Protein AF-A0A919BT97-F1 (afdb_monomer_lite)

Secondary structure (DSSP, 8-state):
-------------PPPEEE---S-SSTT---EEEEEETT-S-HHHHHHHHHHTTPEE-SSTTEEEPPTTT-EEEEEEETTEEEEEEEEEHHHHHHHTTT--SSHHHHHHHSPBPSS-TTEEEEEEEEEE-S-----STTSS---PEEEEEESSS---HHHHHHHHHTTSEEEEEEPEEPPPS----

Radius of gyration: 17.63 Å; chains: 1; bounding box: 45×67×42 Å

Organism: Streptomyces filamentosus (NCBI:txid67294)

pLDDT: mean 75.61, std 18.56, range [30.86, 95.12]

Sequence (186 aa):
METVEPVETHGENPVRMWILPFPPVEPDSEGAVLAVDHLSADPDKRMVGVLLGRGHEAGGEGVFLLLPTDLTARYRRTGDRLSVTLLAPRSVVAADLAGRTDGLRDHLDALPADALDPDRVALLHREAVTGFVPATSPGGDERQPVLLVDHAGGTPGPGDLTALFEAGGASVAVVAAEFPDDGVPG

Structure (mmCIF, N/CA/C/O backbone):
data_AF-A0A919BT97-F1
#
_entry.id   AF-A0A919BT97-F1
#
loop_
_atom_site.group_PDB
_atom_site.id
_atom_site.type_symbol
_atom_site.label_atom_id
_atom_site.label_alt_id
_atom_site.label_comp_id
_atom_site.label_asym_id
_atom_site.label_entity_id
_atom_site.label_seq_id
_atom_site.pdbx_PDB_ins_code
_atom_site.Cartn_x
_atom_site.Cartn_y
_atom_site.Cartn_z
_atom_site.occupancy
_atom_site.B_iso_or_equiv
_atom_site.auth_seq_id
_atom_site.auth_comp_id
_atom_site.auth_asym_id
_atom_site.auth_atom_id
_atom_site.pdbx_PDB_model_num
ATOM 1 N N . MET A 1 1 ? 1.815 -52.640 5.145 1.00 40.59 1 MET A N 1
ATOM 2 C CA . MET A 1 1 ? 0.680 -51.699 5.118 1.00 40.59 1 MET A CA 1
ATOM 3 C C . MET A 1 1 ? 1.260 -50.356 5.490 1.00 40.59 1 MET A C 1
ATOM 5 O O . MET A 1 1 ? 1.553 -50.139 6.654 1.00 40.59 1 MET A O 1
ATOM 9 N N . GLU A 1 2 ? 1.585 -49.566 4.475 1.00 39.09 2 GLU A N 1
ATOM 10 C CA . GLU A 1 2 ? 2.133 -48.220 4.622 1.00 39.09 2 GLU A CA 1
ATOM 11 C C . GLU A 1 2 ? 0.939 -47.270 4.696 1.00 39.09 2 GLU A C 1
ATOM 13 O O . GLU A 1 2 ? 0.130 -47.209 3.769 1.00 39.09 2 GLU A O 1
ATOM 18 N N . THR A 1 3 ? 0.751 -46.641 5.852 1.00 38.75 3 THR A N 1
ATOM 19 C CA . THR A 1 3 ? -0.298 -45.645 6.055 1.00 38.75 3 THR A CA 1
ATOM 20 C C . THR A 1 3 ? 0.216 -44.345 5.456 1.00 38.75 3 THR A C 1
ATOM 22 O O . THR A 1 3 ? 1.113 -43.719 6.010 1.00 38.75 3 THR A O 1
ATOM 25 N N . VAL A 1 4 ? -0.306 -43.989 4.286 1.00 39.56 4 VAL A N 1
ATOM 26 C CA . VAL A 1 4 ? -0.021 -42.716 3.621 1.00 39.56 4 VAL A CA 1
ATOM 27 C C . VAL A 1 4 ? -0.701 -41.614 4.433 1.00 39.56 4 VAL A C 1
ATOM 29 O O . VAL A 1 4 ? -1.929 -41.572 4.511 1.00 39.56 4 VAL A O 1
ATOM 32 N N . GLU A 1 5 ? 0.093 -40.766 5.084 1.00 39.16 5 GLU A N 1
ATOM 33 C CA . GLU A 1 5 ? -0.401 -39.564 5.757 1.00 39.16 5 GLU A CA 1
ATOM 34 C C . GLU A 1 5 ? -0.892 -38.545 4.713 1.00 39.16 5 GLU A C 1
ATOM 36 O O . GLU A 1 5 ? -0.322 -38.459 3.619 1.00 39.16 5 GLU A O 1
ATOM 41 N N . PRO A 1 6 ? -1.973 -37.796 4.989 1.00 36.56 6 PRO A N 1
ATOM 42 C CA . PRO A 1 6 ? -2.526 -36.862 4.023 1.00 36.56 6 PRO A CA 1
ATOM 43 C C . PRO A 1 6 ? -1.567 -35.686 3.814 1.00 36.56 6 PRO A C 1
ATOM 45 O O . PRO A 1 6 ? -1.125 -35.045 4.764 1.00 36.56 6 PRO A O 1
ATOM 48 N N . VAL A 1 7 ? -1.280 -35.383 2.545 1.00 39.44 7 VAL A N 1
ATOM 49 C CA . VAL A 1 7 ? -0.683 -34.109 2.136 1.00 39.44 7 VAL A CA 1
ATOM 50 C C . VAL A 1 7 ? -1.666 -33.007 2.526 1.00 39.44 7 VAL A C 1
ATOM 52 O O . VAL A 1 7 ? -2.739 -32.868 1.938 1.00 39.44 7 VAL A O 1
ATOM 55 N N . GLU A 1 8 ? -1.312 -32.241 3.553 1.00 34.44 8 GLU A N 1
ATOM 56 C CA . GLU A 1 8 ? -1.963 -30.972 3.832 1.00 34.44 8 GLU A CA 1
ATOM 57 C C . GLU A 1 8 ? -1.585 -30.017 2.699 1.00 34.44 8 GLU A C 1
ATOM 59 O O . GLU A 1 8 ? -0.476 -29.477 2.624 1.00 34.44 8 GLU A O 1
ATOM 64 N N . THR A 1 9 ? -2.505 -29.869 1.749 1.00 38.84 9 THR A N 1
ATOM 65 C CA . THR A 1 9 ? -2.460 -28.813 0.745 1.00 38.84 9 THR A CA 1
ATOM 66 C C . THR A 1 9 ? -2.395 -27.482 1.479 1.00 38.84 9 THR A C 1
ATOM 68 O O . THR A 1 9 ? -3.389 -27.038 2.054 1.00 38.84 9 THR A O 1
ATOM 71 N N . HIS A 1 10 ? -1.210 -26.872 1.479 1.00 35.81 10 HIS A N 1
ATOM 72 C CA . HIS A 1 10 ? -1.003 -25.499 1.911 1.00 35.81 10 HIS A CA 1
ATOM 73 C C . HIS A 1 10 ? -1.907 -24.612 1.056 1.00 35.81 10 HIS A C 1
ATOM 75 O O . HIS A 1 10 ? -1.627 -24.380 -0.120 1.00 35.81 10 HIS A O 1
ATOM 81 N N . GLY A 1 11 ? -3.016 -24.162 1.645 1.00 32.53 11 GLY A N 1
ATOM 82 C CA . GLY A 1 11 ? -3.787 -23.060 1.097 1.00 32.53 11 GLY A CA 1
ATOM 83 C C . GLY A 1 11 ? -2.857 -21.868 0.902 1.00 32.53 11 GLY A C 1
ATOM 84 O O . GLY A 1 11 ? -1.973 -21.630 1.728 1.00 32.53 11 GLY A O 1
ATOM 85 N N . GLU A 1 12 ? -3.027 -21.173 -0.219 1.00 31.22 12 GLU A N 1
ATOM 86 C CA . GLU A 1 12 ? -2.341 -19.924 -0.531 1.00 31.22 12 GLU A CA 1
ATOM 87 C C . GLU A 1 12 ? -2.211 -19.056 0.723 1.00 31.22 12 GLU A C 1
ATOM 89 O O . GLU A 1 12 ? -3.195 -18.697 1.370 1.00 31.22 12 GLU A O 1
ATOM 94 N N . ASN A 1 13 ? -0.967 -18.783 1.104 1.00 35.84 13 ASN A N 1
ATOM 95 C CA . ASN A 1 13 ? -0.646 -17.999 2.284 1.00 35.84 13 ASN A CA 1
ATOM 96 C C . ASN A 1 13 ? -1.133 -16.563 2.017 1.00 35.84 13 ASN A C 1
ATOM 98 O O . ASN A 1 13 ? -0.594 -15.927 1.102 1.00 35.84 13 ASN A O 1
ATOM 102 N N . PRO A 1 14 ? -2.135 -16.034 2.749 1.00 41.44 14 PRO A N 1
ATOM 103 C CA . PRO A 1 14 ? -2.522 -14.643 2.595 1.00 41.44 14 PRO A CA 1
ATOM 104 C C . PRO A 1 14 ? -1.286 -13.811 2.919 1.00 41.44 14 PRO A C 1
ATOM 106 O O . PRO A 1 14 ? -0.643 -13.980 3.956 1.00 41.44 14 PRO A O 1
ATOM 109 N N . VAL A 1 15 ? -0.892 -12.982 1.961 1.00 49.41 15 VAL A N 1
ATOM 110 C CA . VAL A 1 15 ? 0.317 -12.168 2.035 1.00 49.41 15 VAL A CA 1
ATOM 111 C C . VAL A 1 15 ? 0.372 -11.449 3.385 1.00 49.41 15 VAL A C 1
ATOM 113 O O . VAL A 1 15 ? -0.608 -10.852 3.830 1.00 49.41 15 VAL A O 1
ATOM 116 N N . ARG A 1 16 ? 1.512 -11.584 4.068 1.00 51.06 16 ARG A N 1
ATOM 117 C CA . ARG A 1 16 ? 1.646 -11.227 5.479 1.00 51.06 16 ARG A CA 1
ATOM 118 C C . ARG A 1 16 ? 1.678 -9.712 5.662 1.00 51.06 16 ARG A C 1
ATOM 120 O O . ARG A 1 16 ? 2.514 -9.017 5.094 1.00 51.06 16 ARG A O 1
ATOM 127 N N . MET A 1 17 ? 0.756 -9.238 6.488 1.00 41.81 17 MET A N 1
ATOM 128 C CA . MET A 1 17 ? 0.742 -7.912 7.085 1.00 41.81 17 MET A CA 1
ATOM 129 C C . MET A 1 17 ? 1.192 -8.063 8.538 1.00 41.81 17 MET A C 1
ATOM 131 O O . MET A 1 17 ? 0.626 -8.873 9.275 1.00 41.81 17 MET A O 1
ATOM 135 N N . TRP A 1 18 ? 2.197 -7.300 8.952 1.00 46.94 18 TRP A N 1
ATOM 136 C CA . TRP A 1 18 ? 2.628 -7.214 10.348 1.00 46.94 18 TRP A CA 1
ATOM 137 C C . TRP A 1 18 ? 2.330 -5.820 10.886 1.00 46.94 18 TRP A C 1
ATOM 139 O O . TRP A 1 18 ? 2.145 -4.880 10.129 1.00 46.94 18 TRP A O 1
ATOM 149 N N . ILE A 1 19 ? 2.242 -5.672 12.200 1.00 43.25 19 ILE A N 1
ATOM 150 C CA . ILE A 1 19 ? 2.072 -4.369 12.847 1.00 43.25 19 ILE A CA 1
ATOM 151 C C . ILE A 1 19 ? 3.236 -4.267 13.813 1.00 43.25 19 ILE A C 1
ATOM 153 O O . ILE A 1 19 ? 3.304 -5.035 14.772 1.00 43.25 19 ILE A O 1
ATOM 157 N N . LEU A 1 20 ? 4.212 -3.433 13.464 1.00 42.78 20 LEU A N 1
ATOM 158 C CA . LEU A 1 20 ? 5.487 -3.297 14.161 1.00 42.78 20 LEU A CA 1
ATOM 159 C C . LEU A 1 20 ? 5.924 -1.829 14.118 1.00 42.78 20 LEU A C 1
ATOM 161 O O . LEU A 1 20 ? 5.677 -1.163 13.112 1.00 42.78 20 LEU A O 1
ATOM 165 N N . PRO A 1 21 ? 6.643 -1.345 15.140 1.00 40.91 21 PRO A N 1
ATOM 166 C CA . PRO A 1 21 ? 7.341 -0.069 15.074 1.00 40.91 21 PRO A CA 1
ATOM 167 C C . PRO A 1 21 ? 8.646 -0.252 14.278 1.00 40.91 21 PRO A C 1
ATOM 169 O O . PRO A 1 21 ? 9.691 -0.482 14.882 1.00 40.91 21 PRO A O 1
ATOM 172 N N . PHE A 1 22 ? 8.625 -0.256 12.933 1.00 40.00 22 PHE A N 1
ATOM 173 C CA . PHE A 1 22 ? 9.897 -0.340 12.190 1.00 40.00 22 PHE A CA 1
ATOM 174 C C . PHE A 1 22 ? 9.894 0.072 10.702 1.00 40.00 22 PHE A C 1
ATOM 176 O O . PHE A 1 22 ? 9.158 -0.547 9.929 1.00 40.00 22 PHE A O 1
ATOM 183 N N . PRO A 1 23 ? 10.821 0.951 10.251 1.00 45.62 23 PRO A N 1
ATOM 184 C CA . PRO A 1 23 ? 11.580 1.949 11.005 1.00 45.62 23 PRO A CA 1
ATOM 185 C C . PRO A 1 23 ? 10.782 3.258 11.047 1.00 45.62 23 PRO A C 1
ATOM 187 O O . PRO A 1 23 ? 10.215 3.664 10.027 1.00 45.62 23 PRO A O 1
ATOM 190 N N . PRO A 1 24 ? 10.710 3.944 12.189 1.00 47.81 24 PRO A N 1
ATOM 191 C CA . PRO A 1 24 ? 9.906 5.136 12.248 1.00 47.81 24 PRO A CA 1
ATOM 192 C C . PRO A 1 24 ? 10.774 6.386 12.117 1.00 47.81 24 PRO A C 1
ATOM 194 O O . PRO A 1 24 ? 11.926 6.438 12.547 1.00 47.81 24 PRO A O 1
ATOM 197 N N . VAL A 1 25 ? 10.172 7.426 11.553 1.00 44.22 25 VAL A N 1
ATOM 198 C CA . VAL A 1 25 ? 10.676 8.792 11.689 1.00 44.22 25 VAL A CA 1
ATOM 199 C C . VAL A 1 25 ? 10.639 9.215 13.173 1.00 44.22 25 VAL A C 1
ATOM 201 O O . VAL A 1 25 ? 11.430 10.073 13.552 1.00 44.22 25 VAL A O 1
ATOM 204 N N . GLU A 1 26 ? 9.848 8.540 14.031 1.00 48.06 26 GLU A N 1
ATOM 205 C CA . GLU A 1 26 ? 9.865 8.671 15.500 1.00 48.06 26 GLU A CA 1
ATOM 206 C C . GLU A 1 26 ? 9.570 7.331 16.230 1.00 48.06 26 GLU A C 1
ATOM 208 O O . GLU A 1 26 ? 8.570 6.685 15.939 1.00 48.06 26 GLU A O 1
ATOM 213 N N . PRO A 1 27 ? 10.396 6.881 17.194 1.00 40.97 27 PRO A N 1
ATOM 214 C CA . PRO A 1 27 ? 10.334 5.548 17.831 1.00 40.97 27 PRO A CA 1
ATOM 215 C C . PRO A 1 27 ? 8.992 5.143 18.473 1.00 40.97 27 PRO A C 1
ATOM 217 O O . PRO A 1 27 ? 8.818 3.962 18.773 1.00 40.97 27 PRO A O 1
ATOM 220 N N . ASP A 1 28 ? 8.062 6.082 18.652 1.00 48.31 28 ASP A N 1
ATOM 221 C CA . ASP A 1 28 ? 6.747 5.879 19.266 1.00 48.31 28 ASP A CA 1
ATOM 222 C C . ASP A 1 28 ? 5.573 5.853 18.260 1.00 48.31 28 ASP A C 1
ATOM 224 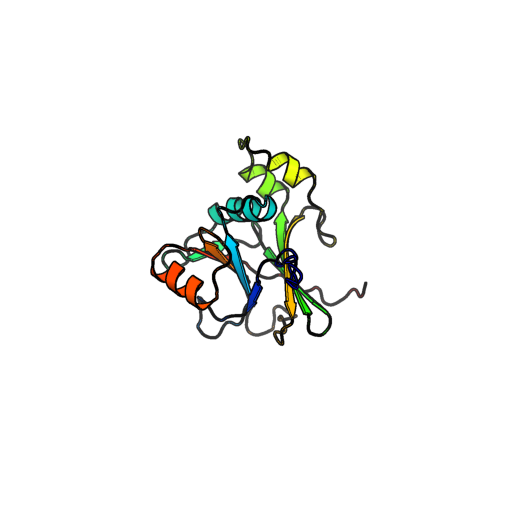O O . ASP A 1 28 ? 4.449 5.538 18.652 1.00 48.31 28 ASP A O 1
ATOM 228 N N . SER A 1 29 ? 5.795 6.105 16.961 1.00 56.44 29 SER A N 1
ATOM 229 C CA . SER A 1 29 ? 4.701 6.089 15.979 1.00 56.44 29 SER A CA 1
ATOM 230 C C . SER A 1 29 ? 4.233 4.653 15.685 1.00 56.44 29 SER A C 1
ATOM 232 O O . SER A 1 29 ? 4.912 3.873 15.010 1.00 56.44 29 SER A O 1
ATOM 234 N N . GLU A 1 30 ? 3.040 4.291 16.160 1.00 66.50 30 GLU A N 1
ATOM 235 C CA . GLU A 1 30 ? 2.401 3.008 15.846 1.00 66.50 30 GLU A CA 1
ATOM 236 C C . GLU A 1 30 ? 1.896 2.970 14.388 1.00 66.50 30 GLU A C 1
ATOM 238 O O . GLU A 1 30 ? 1.303 3.928 13.892 1.00 66.50 30 GLU A O 1
ATOM 243 N N . GLY A 1 31 ? 2.075 1.845 13.687 1.00 73.50 31 GLY A N 1
ATOM 244 C CA . GLY A 1 31 ? 1.634 1.697 12.297 1.00 73.50 31 GLY A CA 1
ATOM 245 C C . GLY A 1 31 ? 1.670 0.257 11.788 1.00 73.50 31 GLY A C 1
ATOM 246 O O . GLY A 1 31 ? 2.198 -0.651 12.436 1.00 73.50 31 GLY A O 1
ATOM 247 N N . ALA A 1 32 ? 1.084 0.034 10.612 1.00 80.75 32 ALA A N 1
ATOM 248 C CA . ALA A 1 32 ? 1.143 -1.258 9.940 1.00 80.75 32 ALA A CA 1
ATOM 249 C C . ALA A 1 32 ? 2.357 -1.370 9.014 1.00 80.75 32 ALA A C 1
ATOM 251 O O . ALA A 1 32 ? 2.751 -0.408 8.368 1.00 80.75 32 ALA A O 1
ATOM 252 N N . VAL A 1 33 ? 2.885 -2.582 8.885 1.00 82.88 33 VAL A N 1
ATOM 253 C CA . VAL A 1 33 ? 3.995 -2.955 8.010 1.00 82.88 33 VAL A CA 1
ATOM 254 C C . VAL A 1 33 ? 3.518 -3.998 7.000 1.00 82.88 33 VAL A C 1
ATOM 256 O O . VAL A 1 33 ? 2.990 -5.052 7.365 1.00 82.88 33 VAL A O 1
ATOM 259 N N . LEU A 1 34 ? 3.724 -3.734 5.714 1.00 85.25 34 LEU A N 1
ATOM 260 C CA . LEU A 1 34 ? 3.433 -4.665 4.625 1.00 85.25 34 LEU A CA 1
ATOM 261 C C . LEU A 1 34 ? 4.729 -5.024 3.899 1.00 85.25 34 LEU A C 1
ATOM 263 O O . LEU A 1 34 ? 5.395 -4.140 3.367 1.00 85.25 34 LEU A O 1
ATOM 267 N N . ALA A 1 35 ? 5.063 -6.315 3.826 1.00 85.06 35 ALA A N 1
ATOM 268 C CA . ALA A 1 35 ? 6.110 -6.770 2.912 1.00 85.06 35 ALA A CA 1
ATOM 269 C C . ALA A 1 35 ? 5.601 -6.786 1.471 1.00 85.06 35 ALA A C 1
ATOM 271 O O . ALA A 1 35 ? 4.535 -7.340 1.171 1.00 85.06 35 ALA A O 1
ATOM 272 N N . VAL A 1 36 ? 6.419 -6.242 0.578 1.00 85.56 36 VAL A N 1
ATOM 273 C CA . VAL A 1 36 ? 6.234 -6.304 -0.866 1.00 85.56 36 VAL A CA 1
ATOM 274 C C . VAL A 1 36 ? 7.462 -6.985 -1.460 1.00 85.56 36 VAL A C 1
ATOM 276 O O . VAL A 1 36 ? 8.572 -6.474 -1.386 1.00 85.56 36 VAL A O 1
ATOM 279 N N . ASP A 1 37 ? 7.251 -8.166 -2.038 1.00 86.44 37 ASP A N 1
ATOM 280 C CA . ASP A 1 37 ? 8.283 -8.865 -2.804 1.00 86.44 37 ASP A CA 1
ATOM 281 C C . ASP A 1 37 ? 8.277 -8.326 -4.241 1.00 86.44 37 ASP A C 1
ATOM 283 O O . ASP A 1 37 ? 7.376 -8.669 -5.017 1.00 86.44 37 ASP A O 1
ATOM 287 N N . HIS A 1 38 ? 9.257 -7.494 -4.610 1.00 79.38 38 HIS A N 1
ATOM 288 C CA . HIS A 1 38 ? 9.329 -6.924 -5.963 1.00 79.38 38 HIS A CA 1
ATOM 289 C C . HIS A 1 38 ? 9.682 -7.954 -7.043 1.00 79.38 38 HIS A C 1
ATOM 291 O O . HIS A 1 38 ? 9.515 -7.674 -8.232 1.00 79.38 38 HIS A O 1
ATOM 297 N N . LEU A 1 39 ? 10.146 -9.151 -6.664 1.00 84.06 39 LEU A N 1
ATOM 298 C CA . LEU A 1 39 ? 10.357 -10.266 -7.591 1.00 84.06 39 LEU A CA 1
ATOM 299 C C . LEU A 1 39 ? 9.111 -11.143 -7.750 1.00 84.06 39 LEU A C 1
ATOM 301 O O . LEU A 1 39 ? 9.128 -12.106 -8.522 1.00 84.06 39 LEU A O 1
ATOM 305 N N . SER A 1 40 ? 8.022 -10.831 -7.044 1.00 83.75 40 SER A N 1
ATOM 306 C CA . SER A 1 40 ? 6.795 -11.609 -7.131 1.00 83.75 40 SER A CA 1
ATOM 307 C C . SER A 1 40 ? 6.213 -11.583 -8.546 1.00 83.75 40 SER A C 1
ATOM 309 O O . SER A 1 40 ? 6.142 -10.544 -9.199 1.00 83.75 40 SER A O 1
ATOM 311 N N . ALA A 1 41 ? 5.731 -12.738 -9.010 1.00 85.50 41 ALA A N 1
ATOM 312 C CA . ALA A 1 41 ? 4.982 -12.837 -10.262 1.00 85.50 41 ALA A CA 1
ATOM 313 C C . ALA A 1 41 ? 3.565 -12.234 -10.161 1.00 85.50 41 ALA A C 1
ATOM 315 O O . ALA A 1 41 ? 2.905 -12.067 -11.184 1.00 85.50 41 ALA A O 1
ATOM 316 N N . ASP A 1 42 ? 3.118 -11.911 -8.944 1.00 87.44 42 ASP A N 1
ATOM 317 C CA . ASP A 1 42 ? 1.831 -11.285 -8.652 1.00 87.44 42 ASP A CA 1
ATOM 318 C C . ASP A 1 42 ? 1.764 -9.864 -9.262 1.00 87.44 42 ASP A C 1
ATOM 320 O O . ASP A 1 42 ? 2.552 -8.992 -8.869 1.00 87.44 42 ASP A O 1
ATOM 324 N N . PRO A 1 43 ? 0.864 -9.610 -10.233 1.00 87.88 43 PRO A N 1
ATOM 325 C CA . PRO A 1 43 ? 0.776 -8.319 -10.911 1.00 87.88 43 PRO A CA 1
ATOM 326 C C . PRO A 1 43 ? 0.395 -7.170 -9.965 1.00 87.88 43 PRO A C 1
ATOM 328 O O . PRO A 1 43 ? 0.868 -6.052 -10.170 1.00 87.88 43 PRO A O 1
ATOM 331 N N . ASP A 1 44 ? -0.353 -7.446 -8.894 1.00 88.19 44 ASP A N 1
ATOM 332 C CA . ASP A 1 44 ? -0.743 -6.463 -7.877 1.00 88.19 44 ASP A CA 1
ATOM 333 C C . ASP A 1 44 ? 0.490 -5.925 -7.141 1.00 88.19 44 ASP A C 1
ATOM 335 O O . ASP A 1 44 ? 0.724 -4.716 -7.051 1.00 88.19 44 ASP A O 1
ATOM 339 N N . LYS A 1 45 ? 1.362 -6.833 -6.687 1.00 86.50 45 LYS A N 1
ATOM 340 C CA . LYS A 1 45 ? 2.629 -6.473 -6.028 1.00 86.50 45 LYS A CA 1
ATOM 341 C C . LYS A 1 45 ? 3.575 -5.750 -6.977 1.00 86.50 45 LYS A C 1
ATOM 343 O O . LYS A 1 45 ? 4.214 -4.777 -6.583 1.00 86.50 45 LYS A O 1
ATOM 348 N N . ARG A 1 46 ? 3.634 -6.180 -8.240 1.00 87.56 46 ARG A N 1
ATOM 349 C CA . ARG A 1 46 ? 4.443 -5.508 -9.268 1.00 87.56 46 ARG A CA 1
ATOM 350 C C . ARG A 1 46 ? 3.952 -4.090 -9.544 1.00 87.56 46 ARG A C 1
ATOM 352 O O . ARG A 1 46 ? 4.777 -3.214 -9.784 1.00 87.56 46 ARG A O 1
ATOM 359 N N . MET A 1 47 ? 2.644 -3.847 -9.484 1.00 89.06 47 MET A N 1
ATOM 360 C CA . MET A 1 47 ? 2.073 -2.506 -9.611 1.00 89.06 47 MET A CA 1
ATOM 361 C C . MET A 1 47 ? 2.384 -1.612 -8.412 1.00 89.06 47 MET A C 1
ATOM 363 O O . MET A 1 47 ? 2.700 -0.443 -8.611 1.00 89.06 47 MET A O 1
ATOM 367 N N . VAL A 1 48 ? 2.388 -2.149 -7.189 1.00 88.69 48 VAL A N 1
ATOM 368 C CA . VAL A 1 48 ? 2.905 -1.409 -6.024 1.00 88.69 48 VAL A CA 1
ATOM 369 C C . VAL A 1 48 ? 4.378 -1.050 -6.239 1.00 88.69 48 VAL A C 1
ATOM 371 O O . VAL A 1 48 ? 4.741 0.114 -6.089 1.00 88.69 48 VAL A O 1
ATOM 374 N N . GLY A 1 49 ? 5.199 -2.006 -6.688 1.00 85.62 49 GLY A N 1
ATOM 375 C CA . GLY A 1 49 ? 6.619 -1.785 -6.984 1.00 85.62 49 GLY A CA 1
ATOM 376 C C . GLY A 1 49 ? 6.883 -0.679 -8.014 1.00 85.62 49 GLY A C 1
ATOM 377 O O . GLY A 1 49 ? 7.854 0.060 -7.884 1.00 85.62 49 GLY A O 1
ATOM 378 N N . VAL A 1 50 ? 5.997 -0.500 -9.003 1.00 86.88 50 VAL A N 1
ATOM 379 C CA . VAL A 1 50 ? 6.069 0.626 -9.956 1.00 86.88 50 VAL A CA 1
ATOM 380 C C . VAL A 1 50 ? 5.989 1.975 -9.249 1.00 86.88 50 VAL A C 1
ATOM 382 O O . VAL A 1 50 ? 6.741 2.887 -9.584 1.00 86.88 50 VAL A O 1
ATOM 385 N N . LEU A 1 51 ? 5.096 2.100 -8.267 1.00 87.88 51 LEU A N 1
ATOM 386 C CA . LEU A 1 51 ? 4.876 3.357 -7.560 1.00 87.88 51 LEU A CA 1
ATOM 387 C C . LEU A 1 51 ? 5.963 3.656 -6.530 1.00 87.88 51 LEU A C 1
ATOM 389 O O . LEU A 1 51 ? 6.211 4.826 -6.257 1.00 87.88 51 LEU A O 1
ATOM 393 N N . LEU A 1 52 ? 6.653 2.639 -6.001 1.00 84.00 52 LEU A N 1
ATOM 394 C CA . LEU A 1 52 ? 7.768 2.845 -5.069 1.00 84.00 52 LEU A CA 1
ATOM 395 C C . LEU A 1 52 ? 8.886 3.707 -5.676 1.00 84.00 52 LEU A C 1
ATOM 397 O O . LEU A 1 52 ? 9.490 4.507 -4.968 1.00 84.00 52 LEU A O 1
ATOM 401 N N . GLY A 1 53 ? 9.095 3.629 -6.995 1.00 78.19 53 GLY A N 1
ATOM 402 C CA . GLY A 1 53 ? 10.060 4.468 -7.716 1.00 78.19 53 GLY A CA 1
ATOM 403 C C . GLY A 1 53 ? 9.732 5.968 -7.733 1.00 78.19 53 GLY A C 1
ATOM 404 O O . GLY A 1 53 ? 10.572 6.764 -8.147 1.00 78.19 53 GLY A O 1
ATOM 405 N N . ARG A 1 54 ? 8.534 6.369 -7.288 1.00 81.19 54 ARG A N 1
ATOM 406 C CA . ARG A 1 54 ? 8.129 7.778 -7.141 1.00 81.19 54 ARG A CA 1
ATOM 407 C C . ARG A 1 54 ? 8.472 8.358 -5.769 1.00 81.19 54 ARG A C 1
ATOM 409 O O . ARG A 1 54 ? 8.337 9.562 -5.574 1.00 81.19 54 ARG A O 1
ATOM 416 N N . GLY A 1 55 ? 8.867 7.514 -4.816 1.00 76.00 55 GLY A N 1
ATOM 417 C CA . GLY A 1 55 ? 9.184 7.940 -3.461 1.00 76.00 55 GLY A CA 1
ATOM 418 C C . GLY A 1 55 ? 10.386 8.884 -3.422 1.00 76.00 55 GLY A C 1
ATOM 419 O O . GLY A 1 55 ? 11.358 8.717 -4.157 1.00 76.00 55 GLY A O 1
ATOM 420 N N . HIS A 1 56 ? 10.329 9.877 -2.538 1.00 71.12 56 HIS A N 1
ATOM 421 C CA . HIS A 1 56 ? 11.441 10.795 -2.295 1.00 71.12 56 HIS A CA 1
ATOM 422 C C . HIS A 1 56 ? 12.242 10.338 -1.081 1.00 71.12 56 HIS A C 1
ATOM 424 O O . HIS A 1 56 ? 11.648 10.056 -0.043 1.00 71.12 56 HIS A O 1
ATOM 430 N N . GLU A 1 57 ? 13.571 10.292 -1.191 1.00 70.06 57 GLU A N 1
ATOM 431 C CA . GLU A 1 57 ? 14.435 9.924 -0.066 1.00 70.06 57 GLU A CA 1
ATOM 432 C C . GLU A 1 57 ? 14.176 10.855 1.127 1.00 70.06 57 GLU A C 1
ATOM 434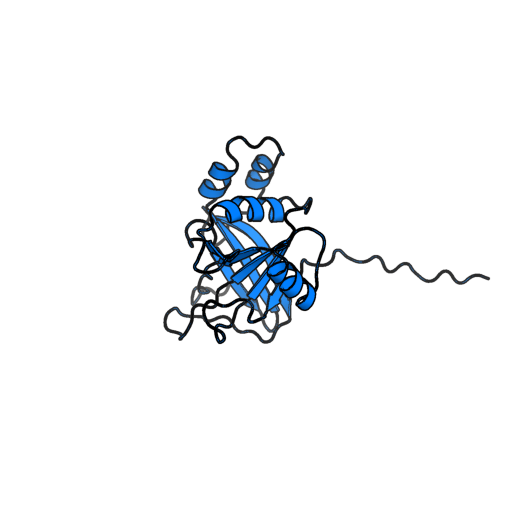 O O . GLU A 1 57 ? 14.274 12.083 1.028 1.00 70.06 57 GLU A O 1
ATOM 439 N N . ALA A 1 58 ? 13.786 10.260 2.250 1.00 60.59 58 ALA A N 1
ATOM 440 C CA . ALA A 1 58 ? 13.311 10.961 3.429 1.00 60.59 58 ALA A CA 1
ATOM 441 C C . ALA A 1 58 ? 14.321 10.801 4.565 1.00 60.59 58 ALA A C 1
ATOM 443 O O . ALA A 1 58 ? 14.132 10.001 5.473 1.00 60.59 58 ALA A O 1
ATOM 444 N N . GLY A 1 59 ? 15.413 11.568 4.504 1.00 55.84 59 GLY A N 1
ATOM 445 C CA . GLY A 1 59 ? 16.360 11.770 5.611 1.00 55.84 59 GLY A CA 1
ATOM 446 C C . GLY A 1 59 ? 17.191 10.557 6.063 1.00 55.84 59 GLY A C 1
ATOM 447 O O . GLY A 1 59 ? 18.178 10.765 6.766 1.00 55.84 59 GLY A O 1
ATOM 448 N N . GLY A 1 60 ? 16.840 9.331 5.657 1.00 63.56 60 GLY A N 1
ATOM 449 C CA . GLY A 1 60 ? 17.564 8.090 5.928 1.00 63.56 60 GLY A CA 1
ATOM 450 C C . GLY A 1 60 ? 17.762 7.255 4.662 1.00 63.56 60 GLY A C 1
ATOM 451 O O . GLY A 1 60 ? 16.868 7.170 3.819 1.00 63.56 60 GLY A O 1
ATOM 452 N N . GLU A 1 61 ? 18.937 6.632 4.547 1.00 71.81 61 GLU A N 1
ATOM 453 C CA . GLU A 1 61 ? 19.286 5.764 3.419 1.00 71.81 61 GLU A CA 1
ATOM 454 C C . GLU A 1 61 ? 18.272 4.616 3.299 1.00 71.81 61 GLU A C 1
ATOM 456 O O . GLU A 1 61 ? 17.967 3.929 4.275 1.00 71.81 61 GLU A O 1
ATOM 461 N N . GLY A 1 62 ? 17.710 4.439 2.101 1.00 71.56 62 GLY A N 1
ATOM 462 C CA . GLY A 1 62 ? 16.716 3.398 1.829 1.00 71.56 62 GLY A CA 1
ATOM 463 C C . GLY A 1 62 ? 15.307 3.681 2.366 1.00 71.56 62 GLY A C 1
ATOM 464 O O . GLY A 1 62 ? 14.452 2.802 2.255 1.00 71.56 62 GLY A O 1
ATOM 465 N N . VAL A 1 63 ? 15.044 4.875 2.916 1.00 75.25 63 VAL A N 1
ATOM 466 C CA . VAL A 1 63 ? 13.711 5.308 3.364 1.00 75.25 63 VAL A CA 1
ATOM 467 C C . VAL A 1 63 ? 13.144 6.346 2.402 1.00 75.25 63 VAL A C 1
ATOM 469 O O . VAL A 1 63 ? 13.738 7.395 2.159 1.00 75.25 63 VAL A O 1
ATOM 472 N N . PHE A 1 64 ? 11.951 6.075 1.889 1.00 79.31 64 PHE A N 1
ATOM 473 C CA . PHE A 1 64 ? 11.271 6.895 0.900 1.00 79.31 64 PHE A CA 1
ATOM 474 C C . PHE A 1 64 ? 9.918 7.366 1.426 1.00 79.31 64 PHE A C 1
ATOM 476 O O . PHE A 1 64 ? 9.166 6.602 2.026 1.00 79.31 64 PHE A O 1
ATOM 483 N N . LEU A 1 65 ? 9.572 8.621 1.168 1.00 76.81 65 LEU A N 1
ATOM 484 C CA . LEU A 1 65 ? 8.243 9.159 1.419 1.00 76.81 65 LEU A CA 1
ATOM 485 C C . LEU A 1 65 ? 7.449 9.165 0.114 1.00 76.81 65 LEU A C 1
ATOM 487 O O . LEU A 1 65 ? 7.866 9.793 -0.863 1.00 76.81 65 LEU A O 1
ATOM 491 N N . LEU A 1 66 ? 6.293 8.501 0.114 1.00 83.94 66 LEU A N 1
ATOM 492 C CA . LEU A 1 66 ? 5.317 8.604 -0.967 1.00 83.94 66 LEU A CA 1
ATOM 493 C C . LEU A 1 66 ? 4.266 9.653 -0.625 1.00 83.94 66 LEU A C 1
ATOM 495 O O . LEU A 1 66 ? 3.772 9.726 0.503 1.00 83.94 66 LEU A O 1
ATOM 499 N N . LEU A 1 67 ? 3.915 10.476 -1.613 1.00 84.62 67 LEU A N 1
ATOM 500 C CA . LEU A 1 67 ? 2.861 11.460 -1.427 1.00 84.62 67 LEU A CA 1
ATOM 501 C C . LEU A 1 67 ? 1.494 10.759 -1.460 1.00 84.62 67 LEU A C 1
ATOM 503 O O . LEU A 1 67 ? 1.299 9.838 -2.256 1.00 84.62 67 LEU A O 1
ATOM 507 N N . PRO A 1 68 ? 0.503 11.241 -0.686 1.00 84.50 68 PRO A N 1
ATOM 508 C CA . PRO A 1 68 ? -0.863 10.708 -0.729 1.00 84.50 68 PRO A CA 1
ATOM 509 C C . PRO A 1 68 ? -1.510 10.760 -2.123 1.00 84.50 68 PRO A C 1
ATOM 511 O O . PRO A 1 68 ? -2.459 10.040 -2.413 1.00 84.50 68 PRO A O 1
ATOM 514 N N . THR A 1 69 ? -1.015 11.641 -2.995 1.00 86.75 69 THR A N 1
ATOM 515 C CA . THR A 1 69 ? -1.460 11.762 -4.387 1.00 86.75 69 THR A CA 1
ATOM 516 C C . THR A 1 69 ? -0.902 10.675 -5.300 1.00 86.75 69 THR A C 1
ATOM 518 O O . THR A 1 69 ? -1.393 10.532 -6.413 1.00 86.75 69 THR A O 1
ATOM 521 N N . ASP A 1 70 ? 0.114 9.931 -4.864 1.00 90.00 70 ASP A N 1
ATOM 522 C CA . ASP A 1 70 ? 0.699 8.819 -5.615 1.00 90.00 70 ASP A CA 1
ATOM 523 C C . ASP A 1 70 ? 0.187 7.476 -5.085 1.00 90.00 70 ASP A C 1
ATOM 525 O O . ASP A 1 70 ? -0.255 6.623 -5.855 1.00 90.00 70 ASP A O 1
ATOM 529 N N . LEU A 1 71 ? 0.231 7.300 -3.761 1.00 91.81 71 LEU A N 1
ATOM 530 C CA . LEU A 1 71 ? -0.179 6.082 -3.076 1.00 91.81 71 LEU A CA 1
ATOM 531 C C . LEU A 1 71 ? -0.648 6.412 -1.659 1.00 91.81 71 LEU A C 1
ATOM 533 O O . LEU A 1 71 ? 0.021 7.125 -0.912 1.00 91.81 71 LEU A O 1
ATOM 537 N N . THR A 1 72 ? -1.772 5.828 -1.265 1.00 92.12 72 THR A N 1
ATOM 538 C CA . THR A 1 72 ? -2.338 5.964 0.075 1.00 92.12 72 THR A CA 1
ATOM 539 C C . THR A 1 72 ? -2.785 4.608 0.596 1.00 92.12 72 THR A C 1
ATOM 541 O O . THR A 1 72 ? -3.154 3.721 -0.169 1.00 92.12 72 THR A O 1
ATOM 544 N N . ALA A 1 73 ? -2.766 4.441 1.914 1.00 91.88 73 ALA A N 1
ATOM 545 C CA . ALA A 1 73 ? -3.331 3.278 2.571 1.00 91.88 73 ALA A CA 1
ATOM 546 C C . ALA A 1 73 ? -4.682 3.611 3.202 1.00 91.88 73 ALA A C 1
ATOM 548 O O . ALA A 1 73 ? -4.865 4.692 3.745 1.00 91.88 73 ALA A O 1
ATOM 549 N N . ARG A 1 74 ? -5.615 2.664 3.204 1.00 91.19 74 ARG A N 1
ATOM 550 C CA . ARG A 1 74 ? -6.865 2.762 3.956 1.00 91.19 74 ARG A CA 1
ATOM 551 C C . ARG A 1 74 ? -6.963 1.618 4.943 1.00 91.19 74 ARG A C 1
ATOM 553 O O . ARG A 1 74 ? -6.900 0.451 4.549 1.00 91.19 74 ARG A O 1
ATOM 560 N N . TYR A 1 75 ? -7.167 1.961 6.208 1.00 89.94 75 TYR A N 1
ATOM 561 C CA . TYR A 1 75 ? -7.511 0.993 7.237 1.00 89.94 75 TYR A CA 1
ATOM 562 C C . TYR A 1 75 ? -9.018 0.750 7.273 1.00 89.94 75 TYR A C 1
ATOM 564 O O . TYR A 1 75 ? -9.815 1.684 7.211 1.00 89.94 75 TYR A O 1
ATOM 572 N N . ARG A 1 76 ? -9.419 -0.505 7.462 1.00 89.06 76 ARG A N 1
ATOM 573 C CA . ARG A 1 76 ? -10.785 -0.858 7.859 1.00 89.06 76 ARG A CA 1
ATOM 574 C C . ARG A 1 76 ? -10.739 -1.958 8.902 1.00 89.06 76 ARG A C 1
ATOM 576 O O . ARG A 1 76 ? -10.115 -2.995 8.689 1.00 89.06 76 ARG A O 1
ATOM 583 N N . ARG A 1 77 ? -11.420 -1.738 10.024 1.00 87.88 77 ARG A N 1
ATOM 584 C CA . ARG A 1 77 ? -11.510 -2.701 11.124 1.00 87.88 77 ARG A CA 1
ATOM 585 C C . ARG A 1 77 ? -12.913 -3.297 11.202 1.00 87.88 77 ARG A C 1
ATOM 587 O O . ARG A 1 77 ? -13.907 -2.595 11.044 1.00 87.88 77 ARG A O 1
ATOM 594 N N . THR A 1 78 ? -13.008 -4.600 11.437 1.00 88.62 78 THR A N 1
ATOM 595 C CA . THR A 1 78 ? -14.267 -5.319 11.676 1.00 88.62 78 THR A CA 1
ATOM 596 C C . THR A 1 78 ? -14.027 -6.327 12.795 1.00 88.62 78 THR A C 1
ATOM 598 O O . THR A 1 78 ? -13.420 -7.372 12.584 1.00 88.62 78 THR A O 1
ATOM 601 N N . GLY A 1 79 ? -14.460 -5.987 14.013 1.00 89.25 79 GLY A N 1
ATOM 602 C CA . GLY A 1 79 ? -14.154 -6.779 15.206 1.00 89.25 79 GLY A CA 1
ATOM 603 C C . GLY A 1 79 ? -12.661 -6.752 15.547 1.00 89.25 79 GLY A C 1
ATOM 604 O O . GLY A 1 79 ? -12.096 -5.687 15.800 1.00 89.25 79 GLY A O 1
ATOM 605 N N . ASP A 1 80 ? -12.033 -7.926 15.567 1.00 88.44 80 ASP A N 1
ATOM 606 C CA . ASP A 1 80 ? -10.595 -8.130 15.783 1.00 88.44 80 ASP A CA 1
ATOM 607 C C . ASP A 1 80 ? -9.776 -8.160 14.483 1.00 88.44 80 ASP A C 1
ATOM 609 O O . ASP A 1 80 ? -8.546 -8.214 14.520 1.00 88.44 80 ASP A O 1
ATOM 613 N N . ARG A 1 81 ? -10.445 -8.095 13.330 1.00 90.06 81 ARG A N 1
ATOM 614 C CA . ARG A 1 81 ? -9.810 -8.113 12.019 1.00 90.06 81 ARG A CA 1
ATOM 615 C C . ARG A 1 81 ? -9.542 -6.699 11.532 1.00 90.06 81 ARG A C 1
ATOM 617 O O . ARG A 1 81 ? -10.453 -5.877 11.433 1.00 90.06 81 ARG A O 1
ATOM 624 N N . LEU A 1 82 ? -8.288 -6.440 11.192 1.00 89.25 82 LEU A N 1
ATOM 625 C CA . LEU A 1 82 ? -7.852 -5.244 10.494 1.00 89.25 82 LEU A CA 1
ATOM 626 C C . LEU A 1 82 ? -7.574 -5.594 9.039 1.00 89.25 82 LEU A C 1
ATOM 628 O O . LEU A 1 82 ? -6.908 -6.586 8.757 1.00 89.25 82 LEU A O 1
ATOM 632 N N . SER A 1 83 ? -8.044 -4.744 8.141 1.00 91.31 83 SER A N 1
ATOM 633 C CA . SER A 1 83 ? -7.700 -4.761 6.729 1.00 91.31 83 SER A CA 1
ATOM 634 C C . SER A 1 83 ? -6.972 -3.476 6.349 1.00 91.31 83 SER A C 1
ATOM 636 O O . SER A 1 83 ? -7.306 -2.394 6.842 1.00 91.31 83 SER A O 1
ATOM 638 N N . VAL A 1 84 ? -5.973 -3.606 5.480 1.00 91.38 84 VAL A N 1
ATOM 639 C CA . VAL A 1 84 ? -5.242 -2.503 4.855 1.00 91.38 84 VAL A CA 1
ATOM 640 C C . VAL A 1 84 ? -5.364 -2.638 3.357 1.00 91.38 84 VAL A C 1
ATOM 642 O O . VAL A 1 84 ? -5.028 -3.679 2.791 1.00 91.38 84 VAL A O 1
ATOM 645 N N . THR A 1 85 ? -5.831 -1.570 2.722 1.00 92.88 85 THR A N 1
ATOM 646 C CA . THR A 1 85 ? -5.918 -1.479 1.265 1.00 92.88 85 THR A CA 1
ATOM 647 C C . THR A 1 85 ? -5.002 -0.373 0.767 1.00 92.88 85 THR A C 1
ATOM 649 O O . THR A 1 85 ? -5.108 0.755 1.238 1.00 92.88 85 THR A O 1
ATOM 652 N N . LEU A 1 86 ? -4.112 -0.683 -0.173 1.00 93.31 86 LEU A N 1
ATOM 653 C CA . LEU A 1 86 ? -3.313 0.311 -0.883 1.00 93.31 86 LEU A CA 1
ATOM 654 C C . LEU A 1 86 ? -4.090 0.807 -2.098 1.00 93.31 86 LEU A C 1
ATOM 656 O O . LEU A 1 86 ? -4.528 0.012 -2.930 1.00 93.31 86 LEU A O 1
ATOM 660 N N . LEU A 1 87 ? -4.249 2.120 -2.180 1.00 94.62 87 LEU A N 1
ATOM 661 C CA . LEU A 1 87 ? -5.050 2.827 -3.166 1.00 94.62 87 LEU A CA 1
ATOM 662 C C . LEU A 1 87 ? -4.167 3.815 -3.917 1.00 94.62 87 LEU A C 1
ATOM 664 O O . LEU A 1 87 ? -3.457 4.607 -3.298 1.00 94.62 87 LEU A O 1
ATOM 668 N N . ALA A 1 88 ? -4.256 3.804 -5.241 1.00 94.88 88 ALA A N 1
ATOM 669 C CA . ALA A 1 88 ? -3.563 4.763 -6.092 1.00 94.88 88 ALA A CA 1
ATOM 670 C C . ALA A 1 88 ? -4.527 5.347 -7.128 1.00 94.88 88 ALA A C 1
ATOM 672 O O . ALA A 1 88 ? -5.422 4.628 -7.590 1.00 94.88 88 ALA A O 1
ATOM 673 N N . PRO A 1 89 ? -4.353 6.613 -7.549 1.00 95.12 89 PRO A N 1
ATOM 674 C CA . PRO A 1 89 ? -5.086 7.136 -8.690 1.00 95.12 89 PRO A CA 1
ATOM 675 C C . PRO A 1 89 ? -4.762 6.323 -9.940 1.00 95.12 89 PRO A C 1
ATOM 677 O O . PRO A 1 89 ? -3.596 6.119 -10.290 1.00 95.12 89 PRO A O 1
ATOM 680 N N . ARG A 1 90 ? -5.797 5.896 -10.660 1.00 95.06 90 ARG A N 1
ATOM 681 C CA . ARG A 1 90 ? -5.646 5.089 -11.875 1.00 95.06 90 ARG A CA 1
ATOM 682 C C . ARG A 1 90 ? -4.768 5.781 -12.915 1.00 95.06 90 ARG A C 1
ATOM 684 O O . ARG A 1 90 ? -3.979 5.130 -13.595 1.00 95.06 90 ARG A O 1
ATOM 691 N N . SER A 1 91 ? -4.900 7.101 -13.032 1.00 94.44 91 SER A N 1
ATOM 692 C CA . SER A 1 91 ? -4.120 7.933 -13.950 1.00 94.44 91 SER A CA 1
ATOM 693 C C . SER A 1 91 ? -2.624 7.941 -13.626 1.00 94.44 91 SER A C 1
ATOM 695 O O . SER A 1 91 ? -1.819 7.907 -14.554 1.00 94.44 91 SER A O 1
ATOM 697 N N . VAL A 1 92 ? -2.255 7.935 -12.340 1.00 93.25 92 VAL A N 1
ATOM 698 C CA . VAL A 1 92 ? -0.857 7.869 -11.883 1.00 93.25 92 VAL A CA 1
ATOM 699 C C . VAL A 1 92 ? -0.257 6.528 -12.283 1.00 93.25 92 VAL A C 1
ATOM 701 O O . VAL A 1 92 ? 0.726 6.489 -13.017 1.00 93.25 92 VAL A O 1
ATOM 704 N N . VAL A 1 93 ? -0.926 5.427 -11.932 1.00 92.19 93 VAL A N 1
ATOM 705 C CA . VAL A 1 93 ? -0.473 4.085 -12.319 1.00 92.19 93 VAL A CA 1
ATOM 706 C C . VAL A 1 93 ? -0.360 3.961 -13.843 1.00 92.19 93 VAL A C 1
ATOM 708 O O . VAL A 1 93 ? 0.649 3.494 -14.361 1.00 92.19 93 VAL A O 1
ATOM 711 N N . ALA A 1 94 ? -1.362 4.423 -14.596 1.00 93.88 94 ALA A N 1
ATOM 712 C CA . ALA A 1 94 ? -1.352 4.353 -16.056 1.00 93.88 94 ALA A CA 1
ATOM 713 C C . ALA A 1 94 ? -0.204 5.149 -16.702 1.00 93.88 94 ALA A C 1
ATOM 715 O O . ALA A 1 94 ? 0.253 4.766 -17.788 1.00 93.88 94 ALA A O 1
ATOM 716 N N . ALA A 1 95 ? 0.227 6.245 -16.069 1.00 92.31 95 ALA A N 1
ATOM 717 C CA . ALA A 1 95 ? 1.352 7.058 -16.510 1.00 92.31 95 ALA A CA 1
ATOM 718 C C . ALA A 1 95 ? 2.688 6.347 -16.261 1.00 92.31 95 ALA A C 1
ATOM 720 O O . ALA A 1 95 ? 3.499 6.268 -17.178 1.00 92.31 95 ALA A O 1
ATOM 721 N N . ASP A 1 96 ? 2.892 5.751 -15.084 1.00 90.00 96 ASP A N 1
ATOM 722 C CA . ASP A 1 96 ? 4.124 5.007 -14.778 1.00 90.00 96 ASP A CA 1
ATOM 723 C C . ASP A 1 96 ? 4.203 3.645 -15.498 1.00 90.00 96 ASP A C 1
ATOM 725 O O . ASP A 1 96 ? 5.280 3.078 -15.692 1.00 90.00 96 ASP A O 1
ATOM 729 N N . LEU A 1 97 ? 3.067 3.131 -15.977 1.00 90.94 97 LEU A N 1
ATOM 730 C CA . LEU A 1 97 ? 3.010 1.994 -16.899 1.00 90.94 97 LEU A CA 1
ATOM 731 C C . LEU A 1 97 ? 3.167 2.402 -18.376 1.00 90.94 97 LEU A C 1
ATOM 733 O O . LEU A 1 97 ? 3.203 1.526 -19.248 1.00 90.94 97 LEU A O 1
ATOM 737 N N . ALA A 1 98 ? 3.236 3.698 -18.703 1.00 85.94 98 ALA A N 1
ATOM 738 C CA . ALA A 1 98 ? 3.348 4.149 -20.087 1.00 85.94 98 ALA A CA 1
ATOM 739 C C . ALA A 1 98 ? 4.690 3.699 -20.688 1.00 85.94 98 ALA A C 1
ATOM 741 O O . ALA A 1 98 ? 5.758 4.164 -20.307 1.00 85.94 98 ALA A O 1
ATOM 742 N N . GLY A 1 99 ? 4.629 2.772 -21.646 1.00 81.19 99 GLY A N 1
ATOM 743 C CA . GLY A 1 99 ? 5.809 2.204 -22.305 1.00 81.19 99 GLY A CA 1
ATOM 744 C C . GLY A 1 99 ? 6.236 0.830 -21.787 1.00 81.19 99 GLY A C 1
ATOM 745 O O . GLY A 1 99 ? 7.136 0.227 -22.370 1.00 81.19 99 GLY A O 1
ATOM 746 N N . ARG A 1 100 ? 5.576 0.289 -20.755 1.00 84.19 100 ARG A N 1
ATOM 747 C CA . ARG A 1 100 ? 5.777 -1.106 -20.345 1.00 84.19 100 ARG A CA 1
ATOM 748 C C . ARG A 1 100 ? 5.029 -2.067 -21.269 1.00 84.19 100 ARG A C 1
ATOM 750 O O . ARG A 1 100 ? 3.910 -1.796 -21.695 1.00 84.19 100 ARG A O 1
ATOM 757 N N . THR A 1 101 ? 5.653 -3.204 -21.559 1.00 85.25 101 THR A N 1
ATOM 758 C CA . THR A 1 101 ? 5.140 -4.242 -22.475 1.00 85.25 101 THR A CA 1
ATOM 759 C C . THR A 1 101 ? 4.894 -5.582 -21.782 1.00 85.25 101 THR A C 1
ATOM 761 O O . THR A 1 101 ? 4.646 -6.591 -22.432 1.00 85.25 101 THR A O 1
ATOM 764 N N . ASP A 1 102 ? 4.945 -5.605 -20.452 1.00 85.00 102 ASP A N 1
ATOM 765 C CA . ASP A 1 102 ? 4.868 -6.802 -19.615 1.00 85.00 102 ASP A CA 1
ATOM 766 C C . ASP A 1 102 ? 3.442 -7.159 -19.160 1.00 85.00 102 ASP A C 1
ATOM 768 O O . ASP A 1 102 ? 3.276 -7.933 -18.220 1.00 85.00 102 ASP A O 1
ATOM 772 N N . GLY A 1 103 ? 2.419 -6.599 -19.814 1.00 86.50 103 GLY A N 1
ATOM 773 C CA . GLY A 1 103 ? 1.004 -6.912 -19.571 1.00 86.50 103 GLY A CA 1
ATOM 774 C C . GLY A 1 103 ? 0.375 -6.235 -18.347 1.00 86.50 103 GLY A C 1
ATOM 775 O O . GLY A 1 103 ? -0.831 -6.345 -18.152 1.00 86.50 103 GLY A O 1
ATOM 776 N N . LEU A 1 104 ? 1.136 -5.477 -17.546 1.00 89.44 104 LEU A N 1
ATOM 777 C CA . LEU A 1 104 ? 0.596 -4.797 -16.356 1.00 89.44 104 LEU A CA 1
ATOM 778 C C . LEU A 1 104 ? -0.478 -3.751 -16.683 1.00 89.44 104 LEU A C 1
ATOM 780 O O . LEU A 1 104 ? -1.325 -3.456 -15.845 1.00 89.44 104 LEU A O 1
ATOM 784 N N . ARG A 1 105 ? -0.467 -3.194 -17.899 1.00 90.31 105 ARG A N 1
ATOM 785 C CA . ARG A 1 105 ? -1.490 -2.236 -18.333 1.00 90.31 105 ARG A CA 1
ATOM 786 C C . ARG A 1 105 ? -2.866 -2.889 -18.472 1.00 90.31 105 ARG A C 1
ATOM 788 O O . ARG A 1 105 ? -3.840 -2.325 -17.992 1.00 90.31 105 ARG A O 1
ATOM 795 N N . ASP A 1 106 ? -2.922 -4.083 -19.054 1.00 90.88 106 ASP A N 1
ATOM 796 C CA . ASP A 1 106 ? -4.172 -4.839 -19.178 1.00 90.88 106 ASP A CA 1
ATOM 797 C C . ASP A 1 106 ? -4.690 -5.253 -17.792 1.00 90.88 106 ASP A C 1
ATOM 799 O O . ASP A 1 106 ? -5.894 -5.250 -17.540 1.00 90.88 106 ASP A O 1
ATOM 803 N N . HIS A 1 107 ? -3.774 -5.548 -16.861 1.00 92.94 107 HIS A N 1
ATOM 804 C CA . HIS A 1 107 ? -4.122 -5.841 -15.470 1.00 92.94 107 HIS A CA 1
ATOM 805 C C . HIS A 1 107 ? -4.705 -4.627 -14.738 1.00 92.94 107 HIS A C 1
ATOM 807 O O . HIS A 1 107 ? -5.747 -4.752 -14.100 1.00 92.94 107 HIS A O 1
ATOM 813 N N . LEU A 1 108 ? -4.106 -3.436 -14.890 1.00 93.38 108 LEU A N 1
ATOM 814 C CA . LEU A 1 108 ? -4.689 -2.185 -14.386 1.00 93.38 108 LEU A CA 1
ATOM 815 C C . LEU A 1 108 ? -6.121 -2.001 -14.902 1.00 93.38 108 LEU A C 1
ATOM 817 O O . LEU A 1 108 ? -6.989 -1.526 -14.163 1.00 93.38 108 LEU A O 1
ATOM 821 N N . ASP A 1 109 ? -6.381 -2.393 -16.151 1.00 89.81 109 ASP A N 1
ATOM 822 C CA . ASP A 1 109 ? -7.711 -2.283 -16.728 1.00 89.81 109 ASP A CA 1
ATOM 823 C C . ASP A 1 109 ? -8.763 -3.184 -16.075 1.00 89.81 109 ASP A C 1
ATOM 825 O O . ASP A 1 109 ? -9.926 -2.784 -15.991 1.00 89.81 109 ASP A O 1
ATOM 829 N N . ALA A 1 110 ? -8.340 -4.323 -15.531 1.00 90.94 110 ALA A N 1
ATOM 830 C CA . ALA A 1 110 ? -9.190 -5.274 -14.825 1.00 90.94 110 ALA A CA 1
ATOM 831 C C . ALA A 1 110 ? -9.371 -4.976 -13.325 1.00 90.94 110 ALA A C 1
ATOM 833 O O . ALA A 1 110 ? -10.262 -5.559 -12.701 1.00 90.94 110 ALA A O 1
ATOM 834 N N . LEU A 1 111 ? -8.547 -4.104 -12.732 1.00 90.31 111 LEU A N 1
ATOM 835 C CA . LEU A 1 111 ? -8.629 -3.823 -11.300 1.00 90.31 111 LEU A CA 1
ATOM 836 C C . LEU A 1 111 ? -9.936 -3.121 -10.914 1.00 90.31 111 LEU A C 1
ATOM 838 O O . LEU A 1 111 ? -10.392 -2.218 -11.626 1.00 90.31 111 LEU A O 1
ATOM 842 N N . PRO A 1 112 ? -10.516 -3.482 -9.755 1.00 87.94 112 PRO A N 1
ATOM 843 C CA . PRO A 1 112 ? -11.695 -2.806 -9.251 1.00 87.94 112 PRO A CA 1
ATOM 844 C C . PRO A 1 112 ? -11.363 -1.351 -8.908 1.00 87.94 112 PRO A C 1
ATOM 846 O O . PRO A 1 112 ? -10.342 -1.049 -8.280 1.00 87.94 112 PRO A O 1
ATOM 849 N N . ALA A 1 113 ? -12.266 -0.457 -9.303 1.00 91.00 113 ALA A N 1
ATOM 850 C CA . ALA A 1 113 ? -12.276 0.906 -8.800 1.00 91.00 113 ALA A CA 1
ATOM 851 C C . ALA A 1 113 ? -12.588 0.904 -7.296 1.00 91.00 113 ALA A C 1
ATOM 853 O O . ALA A 1 113 ? -13.309 0.029 -6.802 1.00 91.00 113 ALA A O 1
ATOM 854 N N . ASP A 1 114 ? -12.053 1.879 -6.568 1.00 90.88 114 ASP A N 1
ATOM 855 C CA . ASP A 1 114 ? -12.399 2.058 -5.166 1.00 90.88 114 ASP A CA 1
ATOM 856 C C . ASP A 1 114 ? -13.868 2.476 -5.022 1.00 90.88 114 ASP A C 1
ATOM 858 O O . ASP A 1 114 ? -14.410 3.249 -5.811 1.00 90.88 114 ASP A O 1
ATOM 862 N N . ALA A 1 115 ? -14.528 1.946 -3.993 1.00 86.81 115 ALA A N 1
ATOM 863 C CA . ALA A 1 115 ? -15.949 2.192 -3.772 1.00 86.81 115 ALA A CA 1
ATOM 864 C C . ALA A 1 115 ? -16.242 3.633 -3.319 1.00 86.81 115 ALA A C 1
ATOM 866 O O . ALA A 1 115 ? -17.360 4.107 -3.512 1.00 86.81 115 ALA A O 1
ATOM 867 N N . LEU A 1 116 ? -15.266 4.306 -2.695 1.00 86.62 116 LEU A N 1
ATOM 868 C CA . LEU A 1 116 ? -15.406 5.683 -2.212 1.00 86.62 116 LEU A CA 1
ATOM 869 C C . LEU A 1 116 ? -14.888 6.707 -3.229 1.00 86.62 116 LEU A C 1
ATOM 871 O O . LEU A 1 116 ? -15.406 7.820 -3.281 1.00 86.62 116 LEU A O 1
ATOM 875 N N . ASP A 1 117 ? -13.906 6.329 -4.04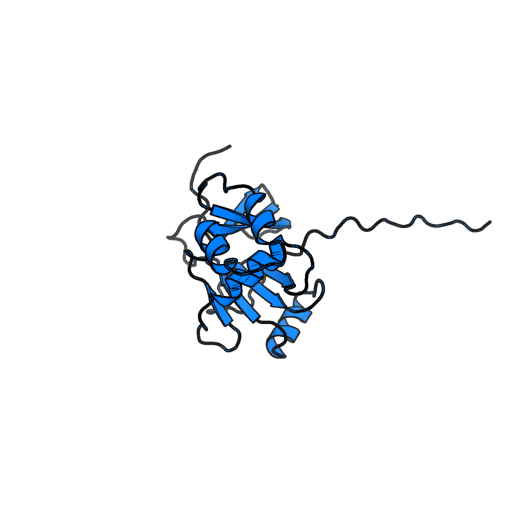8 1.00 89.56 117 ASP A N 1
ATOM 876 C CA . ASP A 1 117 ? -13.328 7.171 -5.095 1.00 89.56 117 ASP A CA 1
ATOM 877 C C . ASP A 1 117 ? -13.097 6.360 -6.390 1.00 89.56 117 ASP A C 1
ATOM 879 O O . ASP A 1 117 ? -12.091 5.655 -6.504 1.00 89.56 117 ASP A O 1
ATOM 883 N N . PRO A 1 118 ? -13.988 6.452 -7.397 1.00 91.44 118 PRO A N 1
ATOM 884 C CA . PRO A 1 118 ? -13.890 5.641 -8.610 1.00 91.44 118 PRO A CA 1
ATOM 885 C C . PRO A 1 118 ? -12.667 5.968 -9.482 1.00 91.44 118 PRO A C 1
ATOM 887 O O . PRO A 1 118 ? -12.334 5.184 -10.373 1.00 91.44 118 PRO A O 1
ATOM 890 N N . ASP A 1 119 ? -11.985 7.092 -9.237 1.00 93.31 119 ASP A N 1
ATOM 891 C CA . ASP A 1 119 ? -10.744 7.443 -9.933 1.00 93.31 119 ASP A CA 1
ATOM 892 C C . ASP A 1 119 ? -9.525 6.700 -9.359 1.00 93.31 119 ASP A C 1
ATOM 894 O O . ASP A 1 119 ? -8.437 6.715 -9.952 1.00 93.31 119 ASP A O 1
ATOM 898 N N . ARG A 1 120 ? -9.688 6.011 -8.224 1.00 94.62 120 ARG A N 1
ATOM 899 C CA . ARG A 1 120 ? -8.657 5.186 -7.590 1.00 94.62 120 ARG A CA 1
ATOM 900 C C . ARG A 1 120 ? -8.894 3.706 -7.824 1.00 94.62 120 ARG A C 1
ATOM 902 O O . ARG A 1 120 ? -10.018 3.247 -7.991 1.00 94.62 120 ARG A O 1
ATOM 909 N N . VAL A 1 121 ? -7.806 2.947 -7.791 1.00 95.06 121 VAL A N 1
ATOM 910 C CA . VAL A 1 121 ? -7.815 1.483 -7.869 1.00 95.06 121 VAL A CA 1
ATOM 911 C C . VAL A 1 121 ? -7.179 0.883 -6.622 1.00 95.06 121 VAL A C 1
ATOM 913 O O . VAL A 1 121 ? -6.208 1.426 -6.086 1.00 95.06 121 VAL A O 1
ATOM 916 N N . ALA A 1 122 ? -7.718 -0.249 -6.173 1.00 93.06 122 ALA A N 1
ATOM 917 C CA . ALA A 1 122 ? -7.116 -1.042 -5.108 1.00 93.06 122 ALA A CA 1
ATOM 918 C C . ALA A 1 122 ? -5.989 -1.906 -5.678 1.00 93.06 122 ALA A C 1
ATOM 920 O O . ALA A 1 122 ? -6.233 -2.798 -6.485 1.00 93.06 122 ALA A O 1
ATOM 921 N N . LEU A 1 123 ? -4.757 -1.625 -5.254 1.00 92.25 123 LEU A N 1
ATOM 922 C CA . LEU A 1 123 ? -3.559 -2.333 -5.708 1.00 92.25 123 LEU A CA 1
ATOM 923 C C . LEU A 1 123 ? -3.225 -3.529 -4.832 1.00 92.25 123 LEU A C 1
ATOM 925 O O . LEU A 1 123 ? -2.677 -4.509 -5.305 1.00 92.25 123 LEU A O 1
ATOM 929 N N . LEU A 1 124 ? -3.485 -3.424 -3.532 1.00 90.56 124 LEU A N 1
ATOM 930 C CA . LEU A 1 124 ? -3.120 -4.452 -2.572 1.00 90.56 124 LEU A CA 1
ATOM 931 C C . LEU A 1 124 ? -4.127 -4.449 -1.440 1.00 90.56 124 LEU A C 1
ATOM 933 O O . LEU A 1 124 ? -4.383 -3.398 -0.863 1.00 90.56 124 LEU A O 1
ATOM 937 N N . HIS A 1 125 ? -4.644 -5.616 -1.082 1.00 90.75 125 HIS A N 1
ATOM 938 C CA . HIS A 1 125 ? -5.509 -5.778 0.078 1.00 90.75 125 HIS A CA 1
ATOM 939 C C . HIS A 1 125 ? -4.949 -6.856 1.000 1.00 90.75 125 HIS A C 1
ATOM 941 O O . HIS A 1 125 ? -4.647 -7.968 0.555 1.00 90.75 125 HIS A O 1
ATOM 947 N N . ARG A 1 126 ? -4.770 -6.526 2.279 1.00 88.88 126 ARG A N 1
ATOM 948 C CA . ARG A 1 126 ? -4.207 -7.425 3.291 1.00 88.88 126 ARG A CA 1
ATOM 949 C C . ARG A 1 126 ? -5.037 -7.377 4.552 1.00 88.88 126 ARG A C 1
ATOM 951 O O . ARG A 1 126 ? -5.527 -6.317 4.923 1.00 88.88 126 ARG A O 1
ATOM 958 N N . GLU A 1 127 ? -5.151 -8.517 5.217 1.00 89.12 127 GLU A N 1
ATOM 959 C CA . GLU A 1 127 ? -5.898 -8.638 6.460 1.0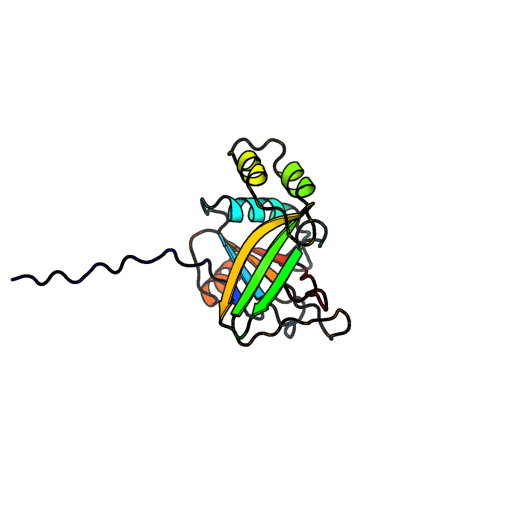0 89.12 127 GLU A CA 1
ATOM 960 C C . GLU A 1 127 ? -5.098 -9.383 7.521 1.00 89.12 127 GLU A C 1
ATOM 962 O O . GLU A 1 127 ? -4.369 -10.330 7.221 1.00 89.12 127 GLU A O 1
ATOM 967 N N . ALA A 1 128 ? -5.293 -8.993 8.777 1.00 85.88 128 ALA A N 1
ATOM 968 C CA . ALA A 1 128 ? -4.737 -9.675 9.933 1.00 85.88 128 ALA A CA 1
ATOM 969 C C . ALA A 1 128 ? -5.690 -9.585 11.132 1.00 85.88 128 ALA A C 1
ATOM 971 O O . ALA A 1 128 ? -6.405 -8.598 11.310 1.00 85.88 128 ALA A O 1
ATOM 972 N N . VAL A 1 129 ? -5.673 -10.611 11.983 1.00 86.62 129 VAL A N 1
ATOM 973 C CA . VAL A 1 129 ? -6.295 -10.549 13.313 1.00 86.62 129 VAL A CA 1
ATOM 974 C C . VAL A 1 129 ? -5.324 -9.839 14.252 1.00 86.62 129 VAL A C 1
ATOM 976 O O . VAL A 1 129 ? -4.172 -10.250 14.376 1.00 86.62 129 VAL A O 1
ATOM 979 N N . THR A 1 130 ? -5.764 -8.749 14.878 1.00 84.19 130 THR A N 1
ATOM 980 C CA . THR A 1 130 ? -4.898 -7.875 15.677 1.00 84.19 130 THR A CA 1
ATOM 981 C C . THR A 1 130 ? -5.677 -7.003 16.664 1.00 84.19 130 THR A C 1
ATOM 983 O O . THR A 1 130 ? -6.820 -6.606 16.422 1.00 84.19 130 THR A O 1
ATOM 986 N N . GLY A 1 131 ? -5.027 -6.639 17.772 1.00 82.81 131 GLY A N 1
ATOM 987 C CA . GLY A 1 131 ? -5.518 -5.639 18.725 1.00 82.81 131 GLY A CA 1
ATOM 988 C C . GLY A 1 131 ? -5.339 -4.185 18.272 1.00 82.81 131 GLY A C 1
ATOM 989 O O . GLY A 1 131 ? -5.898 -3.302 18.909 1.00 82.81 131 GLY A O 1
ATOM 990 N N . PHE A 1 132 ? -4.601 -3.928 17.184 1.00 83.06 132 PHE A N 1
ATOM 991 C CA . PHE A 1 132 ? -4.328 -2.573 16.693 1.00 83.06 132 PHE A CA 1
ATOM 992 C C . PHE A 1 132 ? -5.602 -1.833 16.268 1.00 83.06 132 PHE A C 1
ATOM 994 O O . PHE A 1 132 ? -6.377 -2.332 15.442 1.00 83.06 132 PHE A O 1
ATOM 1001 N N . VAL A 1 133 ? -5.795 -0.624 16.791 1.00 83.50 133 VAL A N 1
ATOM 1002 C CA . VAL A 1 133 ? -6.933 0.241 16.465 1.00 83.50 133 VAL A CA 1
ATOM 1003 C C . VAL A 1 133 ? -6.416 1.475 15.719 1.00 83.50 133 VAL A C 1
ATOM 1005 O O . VAL A 1 133 ? -5.729 2.286 16.335 1.00 83.50 133 VAL A O 1
ATOM 1008 N N . PRO A 1 134 ? -6.740 1.625 14.419 1.00 82.19 134 PRO A N 1
ATOM 1009 C CA . PRO A 1 134 ? -6.371 2.805 13.648 1.00 82.19 134 PRO A CA 1
ATOM 1010 C C . PRO A 1 134 ? -6.979 4.089 14.2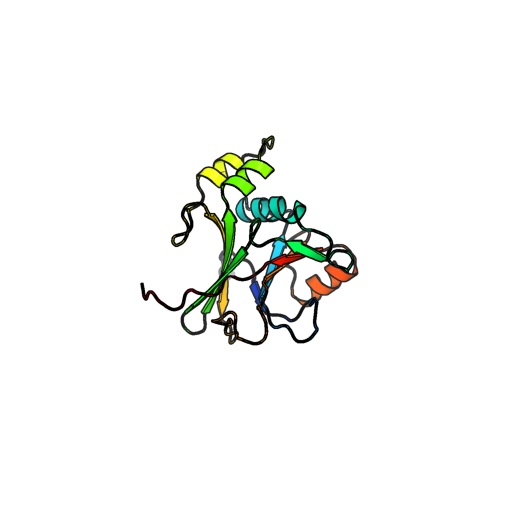23 1.00 82.19 134 PRO A C 1
ATOM 1012 O O . PRO A 1 134 ? -8.137 4.086 14.649 1.00 82.19 134 PRO A O 1
ATOM 1015 N N . ALA A 1 135 ? -6.245 5.197 14.155 1.00 78.19 135 ALA A N 1
ATOM 1016 C CA . ALA A 1 135 ? -6.763 6.522 14.471 1.00 78.19 135 ALA A CA 1
ATOM 1017 C C . ALA A 1 135 ? -7.937 6.887 13.542 1.00 78.19 135 ALA A C 1
ATOM 1019 O O . ALA A 1 135 ? -7.854 6.749 12.320 1.00 78.19 135 ALA A O 1
ATOM 1020 N N . THR A 1 136 ? -9.036 7.376 14.121 1.00 71.69 136 THR A N 1
ATOM 1021 C CA . THR A 1 136 ? -10.280 7.700 13.394 1.00 71.69 136 THR A CA 1
ATOM 1022 C C . THR A 1 136 ? -10.405 9.175 13.028 1.00 71.69 136 THR A C 1
ATOM 1024 O O . THR A 1 136 ? -11.371 9.573 12.388 1.00 71.69 136 THR A O 1
ATOM 1027 N N . SER A 1 137 ? -9.471 10.032 13.444 1.00 63.88 137 SER A N 1
ATOM 1028 C CA . SER A 1 137 ? -9.564 11.469 13.185 1.00 63.88 137 SER A CA 1
ATOM 1029 C C . SER A 1 137 ? -8.194 12.129 13.061 1.00 63.88 137 SER A C 1
ATOM 1031 O O . SER A 1 137 ? -7.272 11.759 13.790 1.00 63.88 137 SER A O 1
ATOM 1033 N N . PRO A 1 138 ? -8.070 13.181 12.227 1.00 59.31 138 PRO A N 1
ATOM 1034 C CA . PRO A 1 138 ? -6.829 13.938 12.064 1.00 59.31 138 PRO A CA 1
ATOM 1035 C C . PRO A 1 138 ? -6.388 14.720 13.304 1.00 59.31 138 PRO A C 1
ATOM 1037 O O . PRO A 1 138 ? -5.288 15.259 13.295 1.00 59.31 138 PRO A O 1
ATOM 1040 N N . GLY A 1 139 ? -7.239 14.818 14.332 1.00 53.31 139 GLY A N 1
ATOM 1041 C CA . GLY A 1 139 ? -6.934 15.485 15.601 1.00 53.31 139 GLY A CA 1
ATOM 1042 C C . GLY A 1 139 ? -6.432 14.560 16.715 1.00 53.31 139 GLY A C 1
ATOM 1043 O O . GLY A 1 139 ? -6.252 15.042 17.829 1.00 53.31 139 GLY A O 1
ATOM 1044 N N . GLY A 1 140 ? -6.261 13.258 16.451 1.00 55.69 140 GLY A N 1
ATOM 1045 C CA . GLY A 1 140 ? -5.504 12.360 17.332 1.00 55.69 140 GLY A CA 1
ATOM 1046 C C . GLY A 1 140 ? -3.999 12.550 17.124 1.00 55.69 140 GLY A C 1
ATOM 1047 O O . GLY A 1 140 ? -3.591 12.936 16.030 1.00 55.69 140 GLY A O 1
ATOM 1048 N N . ASP A 1 141 ? -3.195 12.301 18.159 1.00 52.72 141 ASP A N 1
ATOM 1049 C CA . ASP A 1 141 ? -1.807 12.782 18.230 1.00 52.72 141 ASP A CA 1
ATOM 1050 C C . ASP A 1 141 ? -0.841 12.266 17.150 1.00 52.72 141 ASP A C 1
ATOM 1052 O O . ASP A 1 141 ? 0.165 12.921 16.947 1.00 52.72 141 ASP A O 1
ATOM 1056 N N . GLU A 1 142 ? -1.121 11.223 16.363 1.00 61.69 142 GLU A N 1
ATOM 1057 C CA . GLU A 1 142 ? -0.229 10.839 15.255 1.00 61.69 142 GLU A CA 1
ATOM 1058 C C . GLU A 1 142 ? -0.999 10.162 14.113 1.00 61.69 142 GLU A C 1
ATOM 1060 O O . GLU A 1 142 ? -1.792 9.237 14.311 1.00 61.69 142 GLU A O 1
ATOM 1065 N N . ARG A 1 143 ? -0.756 10.602 12.870 1.00 67.38 143 ARG A N 1
ATOM 1066 C CA . ARG A 1 143 ? -1.142 9.821 11.686 1.00 67.38 143 ARG A CA 1
ATOM 1067 C C . ARG A 1 143 ? -0.360 8.516 11.735 1.00 67.38 143 ARG A C 1
ATOM 1069 O O . ARG A 1 143 ? 0.857 8.570 11.683 1.00 67.38 143 ARG A O 1
ATOM 1076 N N . GLN A 1 144 ? -1.048 7.380 11.776 1.00 80.69 144 GLN A N 1
ATOM 1077 C CA . GLN A 1 144 ? -0.420 6.057 11.796 1.00 80.69 144 GLN A CA 1
ATOM 1078 C C . GLN A 1 144 ? -0.126 5.601 10.355 1.00 80.69 144 GLN A C 1
ATOM 1080 O O . GLN A 1 144 ? -1.043 5.123 9.675 1.00 80.69 144 GLN A O 1
ATOM 1085 N N . PRO A 1 145 ? 1.100 5.782 9.824 1.00 83.50 145 PRO A N 1
ATOM 1086 C CA . PRO A 1 145 ? 1.393 5.442 8.438 1.00 83.50 145 PRO A CA 1
ATOM 1087 C C . PRO A 1 145 ? 1.344 3.926 8.213 1.00 83.50 145 PRO A C 1
ATOM 1089 O O . PRO A 1 145 ? 1.359 3.125 9.151 1.00 83.50 145 PRO A O 1
ATOM 1092 N N . VAL A 1 146 ? 1.320 3.532 6.942 1.00 86.75 146 VAL A N 1
ATOM 1093 C CA . VAL A 1 146 ? 1.665 2.171 6.527 1.00 86.75 146 VAL A CA 1
ATOM 1094 C C . VAL A 1 146 ? 3.085 2.177 5.981 1.00 86.75 146 VAL A C 1
ATOM 1096 O O . VAL A 1 146 ? 3.410 2.963 5.095 1.00 86.75 146 VAL A O 1
ATOM 1099 N N . LEU A 1 147 ? 3.923 1.284 6.490 1.00 86.50 147 LEU A N 1
ATOM 1100 C CA . LEU A 1 147 ? 5.283 1.068 6.019 1.00 86.50 147 LEU A CA 1
ATOM 1101 C C . LEU A 1 147 ? 5.280 -0.079 5.012 1.00 86.50 147 LEU A C 1
ATOM 1103 O O . LEU A 1 147 ? 4.930 -1.212 5.342 1.00 86.50 147 LEU A O 1
ATOM 1107 N N . LEU A 1 148 ? 5.651 0.216 3.772 1.00 87.94 148 LEU A N 1
ATOM 1108 C CA . LEU A 1 148 ? 5.890 -0.793 2.750 1.00 87.94 148 LEU A CA 1
ATOM 1109 C C . LEU A 1 148 ? 7.364 -1.160 2.785 1.00 87.94 148 LEU A C 1
ATOM 1111 O O . LEU A 1 148 ? 8.208 -0.309 2.521 1.00 87.94 148 LEU A O 1
ATOM 1115 N N . VAL A 1 149 ? 7.669 -2.411 3.107 1.00 87.06 149 VAL A N 1
ATOM 1116 C CA . VAL A 1 149 ? 9.036 -2.926 3.052 1.00 87.06 149 VAL A CA 1
ATOM 1117 C C . VAL A 1 149 ? 9.190 -3.684 1.750 1.00 87.06 149 VAL A C 1
ATOM 1119 O O . VAL A 1 149 ? 8.654 -4.783 1.593 1.00 87.06 149 VAL A O 1
ATOM 1122 N N . ASP A 1 150 ? 9.890 -3.066 0.812 1.00 87.31 150 ASP A N 1
ATOM 1123 C CA . ASP A 1 150 ? 10.216 -3.658 -0.471 1.00 87.31 150 ASP A CA 1
ATOM 1124 C C . ASP A 1 150 ? 11.477 -4.500 -0.351 1.00 87.31 150 ASP A C 1
ATOM 1126 O O . ASP A 1 150 ? 12.516 -4.018 0.102 1.00 87.31 150 ASP A O 1
ATOM 1130 N N . HIS A 1 151 ? 11.386 -5.765 -0.737 1.00 86.94 151 HIS A N 1
ATOM 1131 C CA . HIS A 1 151 ? 12.493 -6.702 -0.639 1.00 86.94 151 HIS A CA 1
ATOM 1132 C C . HIS A 1 151 ? 12.480 -7.692 -1.802 1.00 86.94 151 HIS A C 1
ATOM 1134 O O . HIS A 1 151 ? 11.467 -7.902 -2.469 1.00 86.94 151 HIS A O 1
ATOM 1140 N N . ALA A 1 152 ? 13.618 -8.344 -2.020 1.00 84.31 152 ALA A N 1
ATOM 1141 C CA . ALA A 1 152 ? 13.724 -9.432 -2.978 1.00 84.31 152 ALA A CA 1
ATOM 1142 C C . ALA A 1 152 ? 13.440 -10.774 -2.292 1.00 84.31 152 ALA A C 1
ATOM 1144 O O . ALA A 1 152 ? 14.143 -11.159 -1.359 1.00 84.31 152 ALA A O 1
ATOM 1145 N N . GLY A 1 153 ? 12.456 -11.518 -2.794 1.00 70.81 153 GLY A N 1
ATOM 1146 C CA . GLY A 1 153 ? 12.317 -12.946 -2.537 1.00 70.81 153 GLY A CA 1
ATOM 1147 C C . GLY A 1 153 ? 11.488 -13.318 -1.306 1.00 70.81 153 GLY A C 1
ATOM 1148 O O . GLY A 1 153 ? 11.886 -13.127 -0.158 1.00 70.81 153 GLY A O 1
ATOM 1149 N N . GLY A 1 154 ? 10.367 -13.989 -1.564 1.00 74.94 154 GLY A N 1
ATOM 1150 C CA . GLY A 1 154 ? 9.667 -14.825 -0.590 1.00 74.94 154 GLY A CA 1
ATOM 1151 C C . GLY A 1 154 ? 8.839 -14.051 0.434 1.00 74.94 154 GLY A C 1
ATOM 1152 O O . GLY A 1 154 ? 8.347 -12.959 0.176 1.00 74.94 154 GLY A O 1
ATOM 1153 N N . THR A 1 155 ? 8.616 -14.662 1.597 1.00 70.88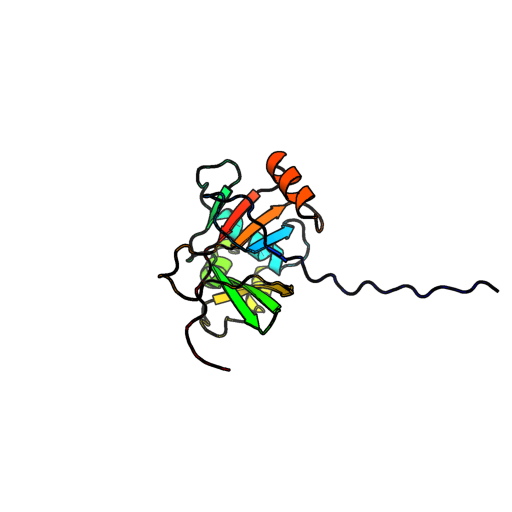 155 THR A N 1
ATOM 1154 C CA . THR A 1 155 ? 7.826 -14.078 2.694 1.00 70.88 155 THR A CA 1
ATOM 1155 C C . THR A 1 155 ? 8.658 -14.078 3.978 1.00 70.88 155 THR A C 1
ATOM 1157 O O . THR A 1 155 ? 8.437 -14.948 4.831 1.00 70.88 155 THR A O 1
ATOM 1160 N N . PRO A 1 156 ? 9.652 -13.177 4.094 1.00 74.50 156 PRO A N 1
ATOM 1161 C CA . PRO A 1 156 ? 10.518 -13.086 5.268 1.00 74.50 156 PRO A CA 1
ATOM 1162 C C . PRO A 1 156 ? 9.700 -12.854 6.543 1.00 74.50 156 PRO A C 1
ATOM 1164 O O . PRO A 1 156 ? 8.592 -12.319 6.495 1.00 74.50 156 PRO A O 1
ATOM 1167 N N . GLY A 1 157 ? 10.211 -13.291 7.693 1.00 72.00 157 GLY A N 1
ATOM 1168 C CA . GLY A 1 157 ? 9.646 -12.899 8.980 1.00 72.00 157 GLY A CA 1
ATOM 1169 C C . GLY A 1 157 ? 10.037 -11.462 9.358 1.00 72.00 157 GLY A C 1
ATOM 1170 O O . GLY A 1 157 ? 10.926 -10.878 8.743 1.00 72.00 157 GLY A O 1
ATOM 1171 N N . PRO A 1 158 ? 9.437 -10.895 10.419 1.00 69.06 158 PRO A N 1
ATOM 1172 C CA . PRO A 1 158 ? 9.796 -9.574 10.942 1.00 69.06 158 PRO A CA 1
ATOM 1173 C C . PRO A 1 158 ? 11.295 -9.344 11.173 1.00 69.06 158 PRO A C 1
ATOM 1175 O O . PRO A 1 158 ? 11.846 -8.358 10.698 1.00 69.06 158 PRO A O 1
ATOM 1178 N N . GLY A 1 159 ? 11.964 -10.268 11.873 1.00 71.12 159 GLY A N 1
ATOM 1179 C CA . GLY A 1 159 ? 13.397 -10.148 12.159 1.00 71.12 159 GLY A CA 1
ATOM 1180 C C . GLY A 1 159 ? 14.263 -10.245 10.902 1.00 71.12 159 GLY A C 1
ATOM 1181 O O . GLY A 1 159 ? 15.286 -9.571 10.809 1.00 71.12 159 GLY A O 1
ATOM 1182 N N . ASP A 1 160 ? 13.817 -11.023 9.912 1.00 78.88 160 ASP A N 1
ATOM 1183 C CA . ASP A 1 160 ? 14.511 -11.156 8.632 1.00 78.88 160 ASP A CA 1
ATOM 1184 C C . ASP A 1 160 ? 14.412 -9.862 7.813 1.00 78.88 160 ASP A C 1
ATOM 1186 O O . ASP A 1 160 ? 15.372 -9.487 7.151 1.00 78.88 160 ASP A O 1
ATOM 1190 N N . LEU A 1 161 ? 13.285 -9.143 7.881 1.00 77.56 161 LEU A N 1
ATOM 1191 C CA . LEU A 1 161 ? 13.118 -7.856 7.196 1.00 77.56 161 LEU A CA 1
ATOM 1192 C C . LEU A 1 161 ? 14.005 -6.760 7.770 1.00 77.56 161 LEU A C 1
ATOM 1194 O O . LEU A 1 161 ? 14.603 -6.011 7.003 1.00 77.56 161 LEU A O 1
ATOM 1198 N N . THR A 1 162 ? 14.124 -6.682 9.096 1.00 79.12 162 THR A N 1
ATOM 1199 C CA . THR A 1 162 ? 15.066 -5.754 9.733 1.00 79.12 162 THR A CA 1
ATOM 1200 C C . THR A 1 162 ? 16.494 -6.054 9.287 1.00 79.12 162 THR A C 1
ATOM 1202 O O . THR A 1 162 ? 17.190 -5.150 8.836 1.00 79.12 162 THR A O 1
ATOM 1205 N N . ALA A 1 163 ? 16.901 -7.326 9.317 1.00 82.38 163 ALA A N 1
ATOM 1206 C CA . ALA A 1 163 ? 18.229 -7.729 8.863 1.00 82.38 163 ALA A CA 1
ATOM 1207 C C . ALA A 1 163 ? 18.456 -7.433 7.368 1.00 82.38 163 ALA A C 1
ATOM 1209 O O . ALA A 1 163 ? 19.540 -6.999 6.983 1.00 82.38 163 ALA A O 1
ATOM 1210 N N . LEU A 1 164 ? 17.440 -7.635 6.520 1.00 83.94 164 LEU A N 1
ATOM 1211 C CA . LEU A 1 164 ? 17.499 -7.290 5.097 1.00 83.94 164 LEU A CA 1
ATOM 1212 C C . LEU A 1 164 ? 17.661 -5.785 4.886 1.00 83.94 164 LEU A C 1
ATOM 1214 O O . LEU A 1 164 ? 18.483 -5.387 4.067 1.00 83.94 164 LEU A O 1
ATOM 1218 N N . PHE A 1 165 ? 16.917 -4.960 5.622 1.00 82.88 165 PHE A N 1
ATOM 1219 C CA . PHE A 1 165 ? 17.029 -3.505 5.541 1.00 82.88 165 PHE A CA 1
ATOM 1220 C C . PHE A 1 165 ? 18.424 -3.027 5.964 1.00 82.88 165 PHE A C 1
ATOM 1222 O O . PHE A 1 165 ? 19.077 -2.309 5.213 1.00 82.88 165 PHE A O 1
ATOM 1229 N N . GLU A 1 166 ? 18.937 -3.500 7.104 1.00 82.31 166 GLU A N 1
ATOM 1230 C CA . GLU A 1 166 ? 20.287 -3.164 7.585 1.00 82.31 166 GLU A CA 1
ATOM 1231 C C . GLU A 1 166 ? 21.397 -3.608 6.619 1.00 82.31 166 GLU A C 1
ATOM 1233 O O . GLU A 1 166 ? 22.434 -2.955 6.510 1.00 82.31 166 GLU A O 1
ATOM 1238 N N . ALA A 1 167 ? 21.182 -4.707 5.892 1.00 85.44 167 ALA A N 1
ATOM 1239 C CA . ALA A 1 167 ? 22.100 -5.197 4.869 1.00 85.44 167 ALA A CA 1
ATOM 1240 C C . ALA A 1 167 ? 21.950 -4.491 3.503 1.00 85.44 167 ALA A C 1
ATOM 1242 O O . ALA A 1 167 ? 22.646 -4.864 2.557 1.00 85.44 167 ALA A O 1
ATOM 1243 N N . GLY A 1 168 ? 21.036 -3.520 3.368 1.00 81.31 168 GLY A N 1
ATOM 1244 C CA . GLY A 1 168 ? 20.722 -2.842 2.102 1.00 81.31 168 GLY A CA 1
ATOM 1245 C C . GLY A 1 168 ? 19.970 -3.715 1.087 1.00 81.31 168 GLY A C 1
ATOM 1246 O O . GLY A 1 168 ? 19.882 -3.374 -0.090 1.00 81.31 168 GLY A O 1
ATOM 1247 N N . GLY A 1 169 ? 19.448 -4.864 1.521 1.00 85.00 169 GLY A N 1
ATOM 1248 C CA . GLY A 1 169 ? 18.655 -5.799 0.718 1.00 85.00 169 GLY A CA 1
ATOM 1249 C C . GLY A 1 169 ? 17.148 -5.519 0.731 1.00 85.00 169 GLY A C 1
ATOM 1250 O O . GLY A 1 169 ? 16.395 -6.234 0.069 1.00 85.00 169 GLY A O 1
ATOM 1251 N N . ALA A 1 170 ? 16.710 -4.507 1.481 1.00 85.75 170 ALA A N 1
ATOM 1252 C CA . ALA A 1 170 ? 15.341 -4.013 1.492 1.00 85.75 170 ALA A CA 1
ATOM 1253 C C . ALA A 1 170 ? 15.317 -2.481 1.528 1.00 85.75 170 ALA A C 1
ATOM 1255 O O . ALA A 1 170 ? 16.252 -1.846 2.010 1.00 85.75 170 ALA A O 1
ATOM 1256 N N . SER A 1 171 ? 14.221 -1.902 1.049 1.00 83.69 171 SER A N 1
ATOM 1257 C CA . SER A 1 171 ? 13.922 -0.476 1.180 1.00 83.69 171 SER A CA 1
ATOM 1258 C C . SER A 1 171 ? 12.559 -0.275 1.830 1.00 83.69 171 SER A C 1
ATOM 1260 O O . SER A 1 171 ? 11.725 -1.181 1.850 1.00 83.69 171 SER A O 1
ATOM 1262 N N . VAL A 1 172 ? 12.335 0.905 2.399 1.00 85.62 172 VAL A N 1
ATOM 1263 C CA . VAL A 1 172 ? 11.096 1.245 3.099 1.00 85.62 172 VAL A CA 1
ATOM 1264 C C . VAL A 1 172 ? 10.444 2.428 2.412 1.00 85.62 172 VAL A C 1
ATOM 1266 O O . VAL A 1 172 ? 11.071 3.469 2.254 1.00 85.62 172 VAL A O 1
ATOM 1269 N N . ALA A 1 173 ? 9.165 2.304 2.072 1.00 86.56 173 ALA A N 1
ATOM 1270 C CA . ALA A 1 173 ? 8.335 3.433 1.687 1.00 86.56 173 ALA A CA 1
ATOM 1271 C C . ALA A 1 173 ? 7.279 3.723 2.758 1.00 86.56 173 ALA A C 1
ATOM 1273 O O . ALA A 1 173 ? 6.505 2.851 3.152 1.00 86.56 173 ALA A O 1
ATOM 1274 N N . VAL A 1 174 ? 7.234 4.973 3.208 1.00 85.44 174 VAL A N 1
ATOM 1275 C CA . VAL A 1 174 ? 6.232 5.486 4.139 1.00 85.44 174 VAL A CA 1
ATOM 1276 C C . VAL A 1 174 ? 5.021 5.948 3.335 1.00 85.44 174 VAL A C 1
ATOM 1278 O O . VAL A 1 174 ? 5.116 6.868 2.520 1.00 85.44 174 VAL A O 1
ATOM 1281 N N . VAL A 1 175 ? 3.878 5.308 3.576 1.00 87.19 175 VAL A N 1
ATOM 1282 C CA . VAL A 1 175 ? 2.603 5.594 2.917 1.00 87.19 175 VAL A CA 1
ATOM 1283 C C . VAL A 1 175 ? 1.642 6.215 3.919 1.00 87.19 175 VAL A C 1
ATOM 1285 O O . VAL A 1 175 ? 1.373 5.661 4.988 1.00 87.19 175 VAL A O 1
ATOM 1288 N N . ALA A 1 176 ? 1.086 7.369 3.561 1.00 85.62 176 ALA A N 1
ATOM 1289 C CA . ALA A 1 176 ? 0.081 8.024 4.384 1.00 85.62 176 ALA A CA 1
ATOM 1290 C C . ALA A 1 176 ? -1.205 7.188 4.442 1.00 85.62 176 ALA A C 1
ATOM 1292 O O . ALA A 1 176 ? -1.733 6.766 3.407 1.00 85.62 176 ALA A O 1
ATOM 1293 N N . ALA A 1 177 ? -1.727 6.998 5.652 1.00 85.94 177 ALA A N 1
ATOM 1294 C CA . ALA A 1 177 ? -3.031 6.394 5.855 1.00 85.94 177 ALA A CA 1
ATOM 1295 C C . ALA A 1 177 ? -4.151 7.443 5.763 1.00 85.94 177 ALA A C 1
ATOM 1297 O O . ALA A 1 177 ? -4.075 8.514 6.370 1.00 85.94 177 ALA A O 1
ATOM 1298 N N . GLU A 1 178 ? -5.197 7.117 5.011 1.00 83.69 178 GLU A N 1
ATOM 1299 C CA . GLU A 1 178 ? -6.497 7.770 5.074 1.00 83.69 178 GLU A CA 1
ATOM 1300 C C . GLU A 1 178 ? -7.170 7.470 6.408 1.00 83.69 178 GLU A C 1
ATOM 1302 O O . GLU A 1 178 ? -7.149 6.336 6.896 1.00 83.69 178 GLU A O 1
ATOM 1307 N N . PHE A 1 179 ? -7.823 8.488 6.963 1.00 68.88 179 PHE A N 1
ATOM 1308 C CA . PHE A 1 179 ? -8.746 8.275 8.064 1.00 68.88 179 PHE A CA 1
ATOM 1309 C C . PHE A 1 179 ? -9.974 7.542 7.522 1.00 68.88 179 PHE A C 1
ATOM 1311 O O . PHE A 1 179 ? -10.482 7.926 6.463 1.00 68.88 179 PHE A O 1
ATOM 1318 N N . PRO A 1 180 ? -10.456 6.492 8.205 1.00 61.34 180 PRO A N 1
ATOM 1319 C CA . PRO A 1 180 ? -11.767 5.955 7.892 1.00 61.34 180 PRO A CA 1
ATOM 1320 C C . PRO A 1 180 ? -12.782 7.088 8.065 1.00 61.34 180 PRO A C 1
ATOM 1322 O O . PRO A 1 180 ? -12.807 7.731 9.113 1.00 61.34 180 PRO A O 1
ATOM 1325 N N . ASP A 1 181 ? -13.561 7.368 7.020 1.00 54.16 181 ASP A N 1
ATOM 1326 C CA . ASP A 1 181 ? -14.601 8.394 7.072 1.00 54.16 181 ASP A CA 1
ATOM 1327 C C . ASP A 1 181 ? -15.559 8.070 8.229 1.00 54.16 181 ASP A C 1
ATOM 1329 O O . ASP A 1 181 ? -15.967 6.914 8.409 1.00 54.16 181 ASP A O 1
ATOM 1333 N N . ASP A 1 182 ? -15.873 9.077 9.041 1.00 44.25 182 ASP A N 1
ATOM 1334 C CA . ASP A 1 182 ? -16.700 8.948 10.238 1.00 44.25 182 ASP A CA 1
ATOM 1335 C C . ASP A 1 182 ? -18.176 8.856 9.804 1.00 44.25 182 ASP A C 1
ATOM 1337 O O . ASP A 1 182 ? -18.971 9.781 9.947 1.00 44.25 182 ASP A O 1
ATOM 1341 N N . GLY A 1 183 ? -18.538 7.720 9.203 1.00 45.75 183 GLY A N 1
ATOM 1342 C CA . GLY A 1 183 ? -19.921 7.329 8.963 1.00 45.75 183 GLY A CA 1
ATOM 1343 C C . GLY A 1 183 ? -20.352 7.256 7.502 1.00 45.75 183 GLY A C 1
ATOM 1344 O O . GLY A 1 183 ? -20.840 8.226 6.941 1.00 45.75 183 GLY A O 1
ATOM 1345 N N . VAL A 1 184 ? -20.401 6.027 6.982 1.00 30.86 184 VAL A N 1
ATOM 1346 C CA . VAL A 1 184 ? -21.677 5.412 6.577 1.00 30.86 184 VAL A CA 1
ATOM 1347 C C . VAL A 1 184 ? -21.605 3.919 6.934 1.00 30.86 184 VAL A C 1
ATOM 1349 O O . VAL A 1 184 ? -20.712 3.228 6.439 1.00 30.86 184 VAL A O 1
ATOM 1352 N N . PRO A 1 185 ? -22.496 3.380 7.786 1.00 36.81 185 PRO A N 1
ATOM 1353 C CA . PRO A 1 185 ? -22.650 1.935 7.899 1.00 36.81 185 PRO A CA 1
ATOM 1354 C C . PRO A 1 185 ? -23.188 1.391 6.568 1.00 36.81 185 PRO A C 1
ATOM 1356 O O . PRO A 1 185 ? -24.262 1.800 6.123 1.00 36.81 185 PRO A O 1
ATOM 1359 N N . GLY A 1 186 ? -22.414 0.511 5.929 1.00 34.28 186 GLY A N 1
ATOM 1360 C CA . GLY A 1 186 ? -22.898 -0.345 4.842 1.00 34.28 186 GLY A CA 1
ATOM 1361 C C . GLY A 1 186 ? -23.772 -1.479 5.357 1.00 34.28 186 GLY A C 1
ATOM 1362 O O . GLY A 1 186 ? -23.579 -1.881 6.529 1.00 34.28 186 GLY A O 1
#

Foldseek 3Di:
DDDDDDDPPPDDDFQDKDWDCPPDPDSPQTAIEGEQACPDPDLLSVLVVLLQVVFDDDPDPQETEDDQQAKAWEWDDDPQKIKIWIKYQLVNSCVSCVPPPPCSNVVSVVFQADPVGNRMGTSDMGMDRHPDDADQDPPPPDQHWYKYKYAHDDRDDPVVSVVCVVVVRIHIYTHGYDRDPPDDDD